Protein AF-A0A955YYN1-F1 (afdb_monomer)

pLDDT: mean 71.47, std 18.43, range [46.91, 98.12]

Mean predicted aligned error: 20.83 Å

Nearest PDB structures (foldseek):
  6b2p-assembly1_A-2  TM=9.238E-01  e=1.580E-03  Mycobacterium tuberculosis
  6i2p-assembly1_A  TM=9.342E-01  e=1.789E-03  Mycobacterium tuberculosis H37Rv
  2fum-assembly2_B  TM=9.299E-01  e=1.681E-03  Mycobacterium tuberculosis H37Rv
  6i2p-assembly2_B  TM=9.329E-01  e=1.903E-03  Mycobacterium tuberculosis H37Rv
  1o6y-assembly1_A  TM=9.281E-01  e=1.903E-03  Mycobacterium tuberculosis H37Rv

Structure (mmCIF, N/CA/C/O backbone):
data_AF-A0A955YYN1-F1
#
_entry.id   AF-A0A955YYN1-F1
#
loop_
_atom_site.group_PDB
_atom_site.id
_atom_site.type_symbol
_atom_site.label_atom_id
_atom_site.label_alt_id
_atom_site.label_comp_id
_atom_site.label_asym_id
_atom_site.label_entity_id
_atom_site.label_seq_id
_atom_site.pdbx_PDB_ins_code
_atom_site.Cartn_x
_atom_site.Cartn_y
_atom_site.Cartn_z
_atom_site.occupancy
_atom_site.B_iso_or_equiv
_atom_site.auth_seq_id
_atom_site.auth_comp_id
_atom_site.auth_asym_id
_atom_site.auth_atom_id
_atom_site.pdbx_PDB_model_num
ATOM 1 N N . ILE A 1 1 ? -5.581 6.283 -4.856 1.00 94.12 1 ILE A N 1
ATOM 2 C CA . ILE A 1 1 ? -6.845 6.708 -4.216 1.00 94.12 1 ILE A CA 1
ATOM 3 C C . ILE A 1 1 ? -6.864 6.317 -2.744 1.00 94.12 1 ILE A C 1
ATOM 5 O O . ILE A 1 1 ? -6.723 7.218 -1.946 1.00 94.12 1 ILE A O 1
ATOM 9 N N . PHE A 1 2 ? -6.930 5.037 -2.346 1.00 96.38 2 PHE A N 1
ATOM 10 C CA . PHE A 1 2 ? -7.120 4.711 -0.917 1.00 96.38 2 PHE A CA 1
ATOM 11 C C . PHE A 1 2 ? -6.034 5.281 0.023 1.00 96.38 2 PHE A C 1
ATOM 13 O O . PHE A 1 2 ? -6.361 5.947 0.997 1.00 96.38 2 PHE A O 1
ATOM 20 N N . TYR A 1 3 ? -4.753 5.129 -0.334 1.00 97.94 3 TYR A N 1
ATOM 21 C CA . TYR A 1 3 ? -3.626 5.752 0.382 1.00 97.94 3 TYR A CA 1
ATOM 22 C C . TYR A 1 3 ? -3.758 7.281 0.508 1.00 97.94 3 TYR A C 1
ATOM 24 O O . TYR A 1 3 ? -3.462 7.858 1.549 1.00 97.94 3 TYR A O 1
ATOM 32 N N . GLU A 1 4 ? -4.220 7.940 -0.552 1.00 98.12 4 GLU A N 1
ATOM 33 C CA . GLU A 1 4 ? -4.371 9.397 -0.615 1.00 98.12 4 GLU A CA 1
ATOM 34 C C . GLU A 1 4 ? -5.574 9.878 0.194 1.00 98.12 4 GLU A C 1
ATOM 36 O O . GLU A 1 4 ? -5.483 10.893 0.867 1.00 98.12 4 GLU A O 1
ATOM 41 N N . CYS A 1 5 ? -6.668 9.114 0.221 1.00 97.44 5 CYS A N 1
ATOM 42 C CA . CYS A 1 5 ? -7.803 9.404 1.094 1.00 97.44 5 CYS A CA 1
ATOM 43 C C . CYS A 1 5 ? -7.428 9.323 2.579 1.00 97.44 5 CYS A C 1
ATOM 45 O O . CYS A 1 5 ? -7.974 10.077 3.373 1.00 97.44 5 CYS A O 1
ATOM 47 N N . LEU A 1 6 ? -6.521 8.411 2.948 1.00 96.94 6 LEU A N 1
ATOM 48 C CA . LEU A 1 6 ? -6.105 8.223 4.338 1.00 96.94 6 LEU A CA 1
ATOM 49 C C . LEU A 1 6 ? -5.015 9.205 4.778 1.00 96.94 6 LEU A C 1
ATOM 51 O O . LEU A 1 6 ? -5.047 9.647 5.915 1.00 96.94 6 LEU A O 1
ATOM 55 N N . SER A 1 7 ? -4.062 9.537 3.901 1.00 97.56 7 SER A N 1
ATOM 56 C CA . SER A 1 7 ? -2.917 10.403 4.243 1.00 97.56 7 SER A CA 1
ATOM 57 C C . SER A 1 7 ? -3.014 11.836 3.716 1.00 97.56 7 SER A C 1
ATOM 59 O O . SER A 1 7 ? -2.104 12.630 3.933 1.00 97.56 7 SER A O 1
ATOM 61 N N . GLY A 1 8 ? -4.041 12.157 2.926 1.00 97.69 8 GLY A N 1
ATOM 62 C CA . GLY A 1 8 ? -4.165 13.441 2.228 1.00 97.69 8 GLY A CA 1
ATOM 63 C C . GLY A 1 8 ? -3.116 13.682 1.136 1.00 97.69 8 GLY A C 1
ATOM 64 O O . GLY A 1 8 ? -3.066 14.771 0.570 1.00 97.69 8 GLY A O 1
ATOM 65 N N . ALA A 1 9 ? -2.266 12.698 0.829 1.00 97.06 9 ALA 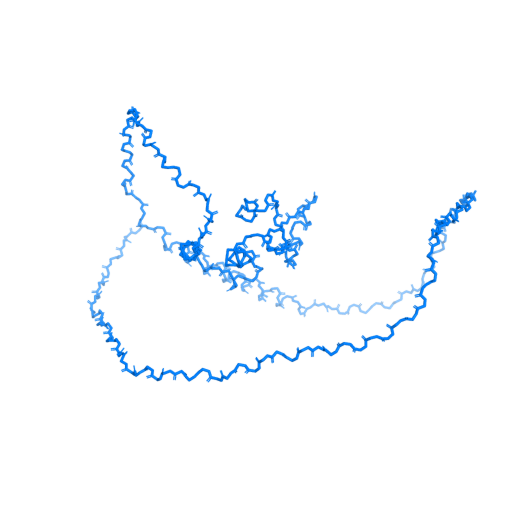A N 1
ATOM 66 C CA . ALA A 1 9 ? -1.146 12.872 -0.084 1.00 97.06 9 ALA A CA 1
ATOM 67 C C . ALA A 1 9 ? -0.921 11.642 -0.971 1.00 97.06 9 ALA A C 1
ATOM 69 O O . ALA A 1 9 ? -1.278 10.509 -0.640 1.00 97.06 9 ALA A O 1
ATOM 70 N N . ARG A 1 10 ? -0.314 11.854 -2.139 1.00 97.06 10 ARG A N 1
ATOM 71 C CA . ARG A 1 10 ? -0.132 10.786 -3.128 1.00 97.06 10 ARG A CA 1
ATOM 72 C C . ARG A 1 10 ? 0.970 9.815 -2.671 1.00 97.06 10 ARG A C 1
ATOM 74 O O . ARG A 1 10 ? 1.921 10.238 -2.011 1.00 97.06 10 ARG A O 1
ATOM 81 N N . PRO A 1 11 ? 0.877 8.516 -3.022 1.00 97.00 11 PRO A N 1
ATOM 82 C CA . PRO A 1 11 ? 1.912 7.535 -2.677 1.00 97.00 11 PRO A CA 1
ATOM 83 C C . PRO A 1 11 ? 3.226 7.766 -3.437 1.00 97.00 11 PRO A C 1
ATOM 85 O O . PRO A 1 11 ? 4.296 7.447 -2.932 1.00 97.00 11 PRO A O 1
ATOM 88 N N . THR A 1 12 ? 3.153 8.338 -4.641 1.00 96.69 12 THR A N 1
ATOM 89 C CA . THR A 1 12 ? 4.312 8.737 -5.448 1.00 96.69 12 THR A CA 1
ATOM 90 C C . THR A 1 12 ? 4.085 10.128 -6.017 1.00 96.69 12 THR A C 1
ATOM 92 O O . THR A 1 12 ? 3.022 10.393 -6.589 1.00 96.69 12 THR A O 1
ATOM 95 N N . GLU A 1 13 ? 5.100 10.979 -5.931 1.00 95.31 13 GLU A N 1
ATOM 96 C CA . GLU A 1 13 ? 5.105 12.333 -6.484 1.00 95.31 13 GLU A CA 1
ATOM 97 C C . GLU A 1 13 ? 6.307 12.512 -7.416 1.00 95.31 13 GLU A C 1
ATOM 99 O O . GLU A 1 13 ? 7.344 11.868 -7.255 1.00 95.31 13 GLU A O 1
ATOM 104 N N . GLY A 1 14 ? 6.155 13.357 -8.432 1.00 95.81 14 GLY A N 1
ATOM 105 C CA . GLY A 1 14 ? 7.206 13.650 -9.400 1.00 95.81 14 GLY A CA 1
ATOM 106 C C . GLY A 1 14 ? 6.787 14.773 -10.341 1.00 95.81 14 GLY A C 1
ATOM 107 O O . GLY A 1 14 ? 5.623 14.857 -10.731 1.00 95.81 14 GLY A O 1
ATOM 108 N N . ALA A 1 15 ? 7.741 15.625 -10.716 1.00 97.25 15 ALA A N 1
ATOM 109 C CA . ALA A 1 15 ? 7.531 16.717 -11.668 1.00 97.25 15 ALA A CA 1
ATOM 110 C C . ALA A 1 15 ? 7.383 16.208 -13.111 1.00 97.25 15 ALA A C 1
ATOM 112 O O . ALA A 1 15 ? 6.858 16.902 -13.976 1.00 97.25 15 ALA A O 1
ATOM 113 N N . THR A 1 16 ? 7.852 14.985 -13.378 1.00 98.00 16 THR A N 1
ATOM 114 C CA . THR A 1 16 ? 7.768 14.338 -14.689 1.00 98.00 16 THR A CA 1
ATOM 115 C C . THR A 1 16 ? 7.241 12.912 -14.567 1.00 98.00 16 THR A C 1
ATOM 117 O O . THR A 1 16 ? 7.407 12.249 -13.541 1.00 98.00 16 THR A O 1
ATOM 120 N N . VAL A 1 17 ? 6.660 12.400 -15.655 1.00 97.06 17 VAL A N 1
ATOM 121 C CA . VAL A 1 17 ? 6.182 11.008 -15.739 1.00 97.06 17 VAL A CA 1
ATOM 122 C C . VAL A 1 17 ? 7.312 10.012 -15.453 1.00 97.06 17 VAL A C 1
ATOM 124 O O . VAL A 1 17 ? 7.099 9.026 -14.752 1.00 97.06 17 VAL A O 1
ATOM 127 N N . GLY A 1 18 ? 8.533 10.296 -15.921 1.00 97.69 18 GLY A N 1
ATOM 128 C CA . GLY A 1 18 ? 9.701 9.443 -15.683 1.00 97.69 18 GLY A CA 1
ATOM 129 C C . GLY A 1 18 ? 10.061 9.304 -14.200 1.00 97.69 18 GLY A C 1
ATOM 130 O O . GLY A 1 18 ? 10.404 8.211 -13.756 1.00 97.69 18 GLY A O 1
ATOM 131 N N . GLN A 1 19 ? 9.921 10.374 -13.409 1.00 97.38 19 GLN A N 1
ATOM 132 C CA . GLN A 1 19 ? 10.142 10.320 -11.959 1.00 97.38 19 GLN A CA 1
ATOM 133 C C . GLN A 1 19 ? 9.086 9.463 -11.253 1.00 97.38 19 GLN A C 1
ATOM 135 O O . GLN A 1 19 ? 9.438 8.646 -10.404 1.00 97.38 19 GLN A O 1
ATOM 140 N N . VAL A 1 20 ? 7.815 9.591 -11.650 1.00 96.25 20 VAL A N 1
ATOM 141 C CA . VAL A 1 20 ? 6.722 8.773 -11.100 1.00 96.25 20 VAL A CA 1
ATOM 142 C C . VAL A 1 20 ? 6.933 7.292 -11.430 1.00 96.25 20 VAL A C 1
ATOM 144 O O . VAL A 1 20 ? 6.857 6.450 -10.539 1.00 96.25 20 VAL A O 1
ATOM 147 N N . LEU A 1 21 ? 7.269 6.965 -12.684 1.00 95.88 21 LEU A N 1
ATOM 148 C CA . LEU A 1 21 ? 7.564 5.588 -13.096 1.00 95.88 21 LEU A CA 1
ATOM 149 C C . LEU A 1 21 ? 8.772 5.011 -12.353 1.00 95.88 21 LEU A C 1
ATOM 151 O O . LEU A 1 21 ? 8.717 3.865 -11.914 1.00 95.88 21 LEU A O 1
ATOM 155 N N . LYS A 1 22 ? 9.837 5.803 -12.162 1.00 95.88 22 LYS A N 1
ATOM 156 C CA . LYS A 1 22 ? 11.003 5.390 -11.373 1.00 95.88 22 LYS A CA 1
ATOM 157 C C . LYS A 1 22 ? 10.603 5.066 -9.934 1.00 95.88 22 LYS A C 1
ATOM 159 O O . LYS A 1 22 ? 10.959 3.998 -9.455 1.00 95.88 22 LYS A O 1
ATOM 164 N N . ALA A 1 23 ? 9.839 5.938 -9.276 1.00 94.88 23 ALA A N 1
ATOM 165 C CA . ALA A 1 23 ? 9.394 5.724 -7.900 1.00 94.88 23 ALA A CA 1
ATOM 166 C C . ALA A 1 23 ? 8.539 4.453 -7.749 1.00 94.88 23 ALA A C 1
ATOM 168 O O . ALA A 1 23 ? 8.729 3.698 -6.794 1.00 94.88 23 ALA A O 1
ATOM 169 N N . LEU A 1 24 ? 7.649 4.186 -8.713 1.00 93.31 24 LEU A N 1
ATOM 170 C CA . LEU A 1 24 ? 6.850 2.958 -8.758 1.00 93.31 24 LEU A CA 1
ATOM 171 C C . LEU A 1 24 ? 7.718 1.712 -8.982 1.00 93.31 24 LEU A C 1
ATOM 173 O O . LEU A 1 24 ? 7.520 0.704 -8.309 1.00 93.31 24 LEU A O 1
ATOM 177 N N . ALA A 1 25 ? 8.693 1.782 -9.891 1.00 94.19 25 ALA A N 1
ATO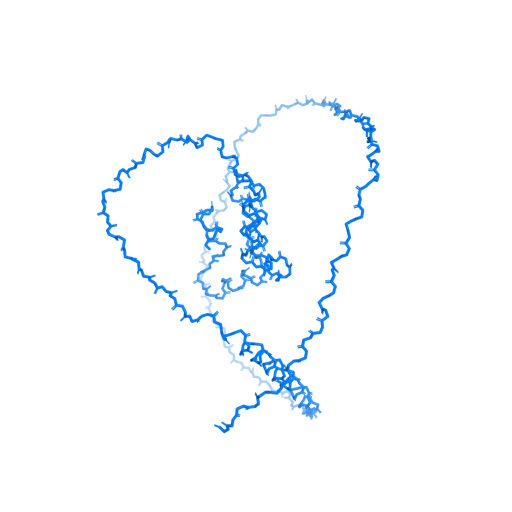M 178 C CA . ALA A 1 25 ? 9.582 0.665 -10.204 1.00 94.19 25 ALA A CA 1
ATOM 179 C C . ALA A 1 25 ? 10.549 0.328 -9.058 1.00 94.19 25 ALA A C 1
ATOM 181 O O . ALA A 1 25 ? 10.898 -0.835 -8.876 1.00 94.19 25 ALA A O 1
ATOM 182 N N . THR A 1 26 ? 10.980 1.325 -8.279 1.00 95.12 26 THR A N 1
ATOM 183 C CA . THR A 1 26 ? 11.875 1.124 -7.129 1.00 95.12 26 THR A CA 1
ATOM 184 C C . THR A 1 26 ? 11.130 0.879 -5.818 1.00 95.12 26 THR A C 1
ATOM 186 O O . THR A 1 26 ? 11.774 0.605 -4.811 1.00 95.12 26 THR A O 1
ATOM 189 N N . GLY A 1 27 ? 9.802 1.036 -5.793 1.00 91.75 27 GLY A N 1
ATOM 190 C CA . GLY A 1 27 ? 8.999 0.980 -4.567 1.00 91.75 27 GLY A CA 1
ATOM 191 C C . GLY A 1 27 ? 9.381 2.047 -3.554 1.00 91.75 27 GLY A C 1
ATOM 192 O O . GLY A 1 27 ? 9.325 1.802 -2.354 1.00 91.75 27 GLY A O 1
ATOM 193 N N . ALA A 1 28 ? 9.773 3.232 -4.026 1.00 93.94 28 ALA A N 1
ATOM 194 C CA . ALA A 1 28 ? 10.118 4.366 -3.168 1.00 93.94 28 ALA A CA 1
ATOM 195 C C . ALA A 1 28 ? 8.853 5.056 -2.616 1.00 93.94 28 ALA A C 1
ATOM 197 O O . ALA A 1 28 ? 8.714 6.275 -2.688 1.00 93.94 28 ALA A O 1
ATOM 198 N N . ILE A 1 29 ? 7.905 4.264 -2.114 1.00 96.38 29 ILE A N 1
ATOM 199 C CA . ILE A 1 29 ? 6.663 4.726 -1.499 1.00 96.38 29 ILE A CA 1
ATOM 200 C C . ILE A 1 29 ? 6.893 4.770 0.010 1.00 96.38 29 ILE A C 1
ATOM 202 O O . ILE A 1 29 ? 7.325 3.787 0.610 1.00 96.38 29 ILE A O 1
ATOM 206 N N . THR A 1 30 ? 6.620 5.914 0.636 1.00 96.69 30 THR A N 1
ATOM 207 C CA . THR A 1 30 ? 6.653 6.020 2.099 1.00 96.69 30 THR A CA 1
ATOM 208 C C . THR A 1 30 ? 5.557 5.128 2.698 1.00 96.69 30 THR A C 1
ATOM 210 O O . THR A 1 30 ? 4.408 5.258 2.281 1.00 96.69 30 THR A O 1
ATOM 213 N N . PRO A 1 31 ? 5.862 4.250 3.672 1.00 96.94 31 PRO A N 1
ATOM 214 C CA . PRO A 1 31 ? 4.842 3.427 4.321 1.00 96.94 31 PRO A CA 1
ATOM 215 C C . PRO A 1 31 ? 3.755 4.286 4.969 1.00 96.94 31 PRO A C 1
ATOM 217 O O . PRO A 1 31 ? 4.068 5.296 5.613 1.00 96.94 31 PRO A O 1
ATOM 220 N N . LEU A 1 32 ? 2.488 3.874 4.857 1.00 97.81 32 LEU A N 1
ATOM 221 C CA . LEU A 1 32 ? 1.366 4.694 5.331 1.00 97.81 32 LEU A CA 1
ATOM 222 C C . LEU A 1 32 ? 1.452 4.974 6.840 1.00 97.81 32 LEU A C 1
ATOM 224 O O . LEU A 1 32 ? 1.170 6.084 7.286 1.00 97.81 32 LEU A O 1
ATOM 228 N N . ARG A 1 33 ? 1.934 3.997 7.616 1.00 97.38 33 ARG A N 1
ATOM 229 C CA . ARG A 1 33 ? 2.125 4.111 9.070 1.00 97.38 33 ARG A CA 1
ATOM 230 C C . ARG A 1 33 ? 3.122 5.202 9.480 1.00 97.38 33 ARG A C 1
ATOM 232 O O . ARG A 1 33 ? 3.027 5.716 10.589 1.00 97.38 33 ARG A O 1
ATOM 239 N N . THR A 1 34 ? 4.074 5.547 8.613 1.00 97.56 34 THR A N 1
ATOM 240 C CA . THR A 1 34 ? 5.038 6.624 8.880 1.00 97.56 34 THR A CA 1
ATOM 241 C C . THR A 1 34 ? 4.389 7.999 8.739 1.00 97.56 34 THR A C 1
ATOM 243 O O . THR A 1 34 ? 4.771 8.917 9.457 1.00 97.56 34 THR A O 1
ATOM 246 N N . ARG A 1 35 ? 3.416 8.149 7.829 1.00 96.88 35 ARG A N 1
ATOM 247 C CA . ARG A 1 35 ? 2.672 9.406 7.652 1.00 96.88 35 ARG A CA 1
ATOM 248 C C . ARG A 1 35 ? 1.552 9.561 8.671 1.00 96.88 35 ARG A C 1
ATOM 250 O O . ARG A 1 35 ? 1.442 10.613 9.282 1.00 96.88 35 ARG A O 1
ATOM 257 N N . GLU A 1 36 ? 0.772 8.506 8.872 1.00 97.31 36 GLU A N 1
ATOM 258 C CA . GLU A 1 36 ? -0.416 8.518 9.725 1.00 97.31 36 GLU A CA 1
ATOM 259 C C . GLU A 1 36 ? -0.298 7.454 10.831 1.00 97.31 36 GLU A C 1
ATOM 261 O O . GLU A 1 36 ? -0.887 6.371 10.737 1.00 97.31 36 GLU A O 1
ATOM 266 N N . PRO A 1 37 ? 0.481 7.720 11.897 1.00 96.56 37 PRO A N 1
ATOM 267 C CA . PRO A 1 37 ? 0.754 6.740 12.950 1.00 96.56 37 PRO A CA 1
ATOM 268 C C . PRO A 1 37 ? -0.464 6.420 13.829 1.00 96.56 37 PRO A C 1
ATOM 270 O O . PRO A 1 37 ? -0.445 5.415 14.539 1.00 96.56 37 PRO A O 1
ATOM 273 N N . ALA A 1 38 ? -1.508 7.253 13.788 1.00 94.38 38 ALA A N 1
ATOM 274 C CA . ALA A 1 38 ? -2.752 7.044 14.525 1.00 94.38 38 ALA A CA 1
ATOM 275 C C . ALA A 1 38 ? -3.667 5.982 13.883 1.00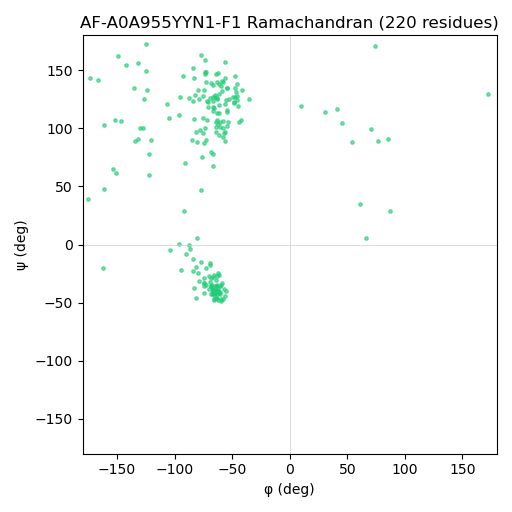 94.38 38 ALA A C 1
ATOM 277 O O . ALA A 1 38 ? -4.600 5.511 14.531 1.00 94.38 38 ALA A O 1
ATOM 278 N N . LEU A 1 39 ? -3.418 5.594 12.625 1.00 94.69 39 LEU A N 1
ATOM 279 C CA . LEU A 1 39 ? -4.241 4.600 11.941 1.00 94.69 39 LEU A CA 1
ATOM 280 C C . LEU A 1 39 ? -4.003 3.181 12.486 1.00 94.69 39 LEU A C 1
ATOM 282 O O . LEU A 1 39 ? -2.868 2.826 12.827 1.00 94.69 39 LEU A O 1
ATOM 286 N N . PRO A 1 40 ? -5.036 2.315 12.482 1.00 95.06 40 PRO A N 1
ATOM 287 C CA . PRO A 1 40 ? -4.880 0.912 12.840 1.00 95.06 40 PRO A CA 1
ATOM 288 C C . PRO A 1 40 ? -3.787 0.219 12.016 1.00 95.06 40 PRO A C 1
ATOM 290 O O . PRO A 1 40 ? -3.720 0.334 10.786 1.00 95.06 40 PRO A O 1
ATOM 293 N N . SER A 1 41 ? -2.936 -0.557 12.689 1.00 95.25 41 SER A N 1
ATOM 294 C CA . SER A 1 41 ? -1.825 -1.276 12.049 1.00 95.25 41 SER A CA 1
ATOM 295 C C . SER A 1 41 ? -2.301 -2.261 10.976 1.00 95.25 41 SER A C 1
ATOM 297 O O . SER A 1 41 ? -1.644 -2.414 9.948 1.00 95.25 41 SER A O 1
ATOM 299 N N . ALA A 1 42 ? -3.463 -2.890 11.174 1.00 96.00 42 ALA A N 1
ATOM 300 C CA . ALA A 1 42 ? -4.052 -3.799 10.197 1.00 96.00 42 ALA A CA 1
ATOM 301 C C . ALA A 1 42 ? -4.459 -3.072 8.901 1.00 96.00 42 ALA A C 1
ATOM 303 O O . ALA A 1 42 ? -4.163 -3.554 7.808 1.00 96.00 42 ALA A O 1
ATOM 304 N N . LEU A 1 43 ? -5.045 -1.873 9.015 1.00 96.94 43 LEU A N 1
ATOM 305 C CA . LEU A 1 43 ? -5.432 -1.051 7.866 1.00 96.94 43 LEU A CA 1
ATOM 306 C C . LEU A 1 43 ? -4.210 -0.576 7.076 1.00 96.94 43 LEU A C 1
ATOM 308 O O . LEU A 1 43 ? -4.163 -0.731 5.857 1.00 96.94 43 LEU A O 1
ATOM 312 N N . THR A 1 44 ? -3.201 -0.044 7.768 1.00 97.31 44 THR A N 1
ATOM 313 C CA . THR A 1 44 ? -1.957 0.401 7.116 1.00 97.31 44 THR A CA 1
ATOM 314 C C . THR A 1 44 ? -1.244 -0.755 6.409 1.00 97.31 44 THR A C 1
ATOM 316 O O . THR A 1 44 ? -0.874 -0.618 5.247 1.00 97.31 44 THR A O 1
ATOM 319 N N . SER A 1 45 ? -1.177 -1.934 7.038 1.00 97.38 45 SER A N 1
ATOM 320 C CA . SER A 1 45 ? -0.580 -3.138 6.437 1.00 97.38 45 SER A CA 1
ATOM 321 C C . SER A 1 45 ? -1.334 -3.636 5.196 1.00 97.38 45 SER A C 1
ATOM 323 O O . SER A 1 45 ? -0.718 -4.137 4.253 1.00 97.38 45 SER A O 1
ATOM 325 N N . LEU A 1 46 ? -2.668 -3.526 5.172 1.00 97.94 46 LEU A N 1
ATOM 326 C CA . LEU A 1 46 ? -3.470 -3.856 3.992 1.00 97.94 46 LEU A CA 1
ATOM 327 C C . LEU A 1 46 ? -3.169 -2.892 2.837 1.00 97.94 46 LEU A C 1
ATOM 329 O O . LEU A 1 46 ? -2.917 -3.341 1.718 1.00 97.94 46 LEU A O 1
ATOM 333 N N . VAL A 1 47 ? -3.139 -1.584 3.103 1.00 97.88 47 VAL A N 1
ATOM 334 C CA . VAL A 1 47 ? -2.840 -0.573 2.076 1.00 97.88 47 VAL A CA 1
ATOM 335 C C . VAL A 1 47 ? -1.421 -0.740 1.530 1.00 97.88 47 VAL A C 1
ATOM 337 O O . VAL A 1 47 ? -1.238 -0.707 0.312 1.00 97.88 47 VAL A O 1
ATOM 340 N N . ASP A 1 48 ? -0.436 -0.993 2.391 1.00 97.44 48 ASP A N 1
ATOM 341 C CA . ASP A 1 48 ? 0.948 -1.222 1.968 1.00 97.44 48 ASP A CA 1
ATOM 342 C C . ASP A 1 48 ? 1.057 -2.471 1.065 1.00 97.44 48 ASP A C 1
ATOM 344 O O . ASP A 1 48 ? 1.719 -2.425 0.026 1.00 97.44 48 ASP A O 1
ATOM 348 N N . ARG A 1 49 ? 0.326 -3.561 1.365 1.00 97.62 49 ARG A N 1
ATOM 349 C CA . ARG A 1 49 ? 0.246 -4.740 0.475 1.00 97.62 49 ARG A CA 1
ATOM 350 C C . ARG A 1 49 ? -0.414 -4.434 -0.865 1.00 97.62 49 ARG A C 1
ATOM 352 O O . ARG A 1 49 ? 0.042 -4.934 -1.889 1.00 97.62 49 ARG A O 1
ATOM 359 N N . MET A 1 50 ? -1.456 -3.604 -0.898 1.00 97.56 50 MET A N 1
ATOM 360 C CA . MET A 1 50 ? -2.082 -3.180 -2.159 1.00 97.56 50 MET A CA 1
ATOM 361 C C . MET A 1 50 ? -1.119 -2.383 -3.058 1.00 97.56 50 MET A C 1
ATOM 363 O O . MET A 1 50 ? -1.283 -2.394 -4.279 1.00 97.56 50 MET A O 1
ATOM 367 N N . LEU A 1 51 ? -0.125 -1.710 -2.468 1.00 96.88 51 LEU A N 1
ATOM 368 C CA . LEU A 1 51 ? 0.893 -0.916 -3.164 1.00 96.88 51 LEU A CA 1
ATOM 369 C C . LEU A 1 51 ? 2.206 -1.673 -3.426 1.00 96.88 51 LEU A C 1
ATOM 371 O O . LEU A 1 51 ? 3.123 -1.102 -4.017 1.00 96.88 51 LEU A O 1
ATOM 375 N N . ALA A 1 52 ? 2.312 -2.942 -3.024 1.00 96.31 52 ALA A N 1
ATOM 376 C CA . ALA A 1 52 ? 3.530 -3.726 -3.199 1.00 96.31 52 ALA A CA 1
ATOM 377 C C . ALA A 1 52 ? 3.936 -3.827 -4.681 1.00 96.31 52 ALA A C 1
ATOM 379 O O . ALA A 1 52 ? 3.087 -4.006 -5.557 1.00 96.31 52 ALA A O 1
ATOM 380 N N . ILE A 1 53 ? 5.237 -3.745 -4.983 1.00 95.31 53 ILE A N 1
ATOM 381 C CA . ILE A 1 53 ? 5.741 -3.900 -6.361 1.00 95.31 53 ILE A CA 1
ATOM 382 C C . ILE A 1 53 ? 5.421 -5.304 -6.877 1.00 95.31 53 ILE A C 1
ATOM 384 O O . ILE A 1 53 ? 4.890 -5.460 -7.975 1.00 95.31 53 ILE A O 1
ATOM 388 N N . GLU A 1 54 ? 5.716 -6.301 -6.046 1.00 95.94 54 GLU A N 1
ATOM 389 C CA . GLU A 1 54 ? 5.555 -7.711 -6.356 1.00 95.94 54 GLU A CA 1
ATOM 390 C C . GLU A 1 54 ? 4.061 -8.086 -6.395 1.00 95.94 54 GLU A C 1
ATOM 392 O O . GLU A 1 54 ? 3.375 -7.964 -5.374 1.00 95.94 54 GLU A O 1
ATOM 397 N N . PRO A 1 55 ? 3.525 -8.550 -7.542 1.00 96.06 55 PRO A N 1
ATOM 398 C CA . PRO A 1 55 ? 2.108 -8.885 -7.665 1.00 96.06 55 PRO A CA 1
ATOM 399 C C . PRO A 1 55 ? 1.642 -9.955 -6.677 1.00 96.06 55 PRO A C 1
ATOM 401 O O . PRO A 1 55 ? 0.511 -9.881 -6.206 1.00 96.06 55 PRO A O 1
ATOM 404 N N . SER A 1 56 ? 2.504 -10.917 -6.329 1.00 97.25 56 SER A N 1
ATOM 405 C CA . SER A 1 56 ? 2.167 -11.983 -5.375 1.00 97.25 56 SER A CA 1
ATOM 406 C C . SER A 1 56 ? 2.007 -11.499 -3.926 1.00 97.25 56 SER A C 1
ATOM 408 O O . SER A 1 56 ? 1.376 -12.183 -3.123 1.00 97.25 56 SER A O 1
ATOM 410 N N . ALA A 1 57 ? 2.519 -10.310 -3.590 1.00 97.19 57 ALA A N 1
ATOM 411 C CA . ALA A 1 57 ? 2.323 -9.683 -2.282 1.00 97.19 57 ALA A CA 1
ATOM 412 C C . ALA A 1 57 ? 0.995 -8.909 -2.174 1.00 97.19 57 ALA A C 1
ATOM 414 O O . ALA A 1 57 ? 0.592 -8.520 -1.073 1.00 97.19 57 ALA A O 1
ATOM 415 N N . ARG A 1 58 ? 0.309 -8.680 -3.303 1.00 97.88 58 ARG A N 1
ATOM 416 C CA . ARG A 1 58 ? -0.980 -7.984 -3.347 1.00 97.88 58 ARG A CA 1
ATOM 417 C C . ARG A 1 58 ? -2.127 -8.955 -3.057 1.00 97.88 58 ARG A C 1
ATOM 419 O O . ARG A 1 58 ? -2.036 -10.134 -3.398 1.00 97.88 58 ARG A O 1
ATOM 426 N N . PRO A 1 59 ? -3.248 -8.469 -2.501 1.00 98.12 59 PRO A N 1
ATOM 427 C CA . PRO A 1 59 ? -4.484 -9.242 -2.466 1.00 98.12 59 PRO A CA 1
ATOM 428 C C . PRO A 1 59 ? -4.874 -9.707 -3.877 1.00 98.12 59 PRO A C 1
ATOM 430 O O . PRO A 1 59 ? -4.829 -8.922 -4.827 1.00 98.12 59 PRO A O 1
ATOM 433 N N . ALA A 1 60 ? -5.254 -10.979 -4.015 1.00 97.94 60 ALA A N 1
ATOM 434 C CA . ALA A 1 60 ? -5.504 -11.600 -5.317 1.00 97.94 60 ALA A CA 1
ATOM 435 C C . ALA A 1 60 ? -6.714 -10.988 -6.043 1.00 97.94 60 ALA A C 1
ATOM 437 O O . ALA A 1 60 ? -6.796 -11.017 -7.273 1.00 97.94 60 ALA A O 1
ATOM 438 N N . SER A 1 61 ? -7.659 -10.423 -5.290 1.00 98.12 61 SER A N 1
ATOM 439 C CA . SER A 1 61 ? -8.852 -9.787 -5.831 1.00 98.12 61 SER A CA 1
ATOM 440 C C . SER A 1 61 ? -9.353 -8.626 -4.968 1.00 98.12 61 SER A C 1
ATOM 442 O O . SER A 1 61 ? -9.075 -8.527 -3.774 1.00 98.12 61 SER A O 1
ATOM 444 N N . ALA A 1 62 ? -10.190 -7.768 -5.558 1.00 97.00 62 ALA A N 1
ATOM 445 C CA . ALA A 1 62 ? -10.901 -6.726 -4.814 1.00 97.00 62 ALA A CA 1
ATOM 446 C C . ALA A 1 62 ? -11.861 -7.300 -3.753 1.00 97.00 62 ALA A C 1
ATOM 448 O O . ALA A 1 62 ? -12.164 -6.631 -2.767 1.00 97.00 62 ALA A O 1
ATOM 449 N N . ARG A 1 63 ? -12.335 -8.542 -3.938 1.00 97.75 63 ARG A N 1
ATOM 450 C CA . ARG A 1 63 ? -13.164 -9.236 -2.946 1.00 97.75 63 ARG A CA 1
ATOM 451 C C . ARG A 1 63 ? -12.365 -9.538 -1.680 1.00 97.75 63 ARG A C 1
ATOM 453 O O . ARG A 1 63 ? -12.912 -9.368 -0.597 1.00 97.75 63 ARG A O 1
ATOM 460 N N . ASP A 1 64 ? -11.098 -9.919 -1.820 1.00 97.88 64 ASP A N 1
ATOM 461 C CA . ASP A 1 64 ? -10.219 -10.200 -0.680 1.00 97.88 64 ASP A CA 1
ATOM 462 C C . ASP A 1 64 ? -9.944 -8.922 0.115 1.00 97.88 64 ASP A C 1
ATOM 464 O O . ASP A 1 64 ? -10.087 -8.919 1.331 1.00 97.88 64 ASP A O 1
ATOM 468 N N . VAL A 1 65 ? -9.684 -7.805 -0.578 1.00 97.81 65 VAL A N 1
ATOM 469 C CA . VAL A 1 65 ? -9.554 -6.479 0.057 1.00 97.81 65 VAL A CA 1
ATOM 470 C C . VAL A 1 65 ? -10.806 -6.132 0.862 1.00 97.81 65 VAL A C 1
ATOM 472 O O . VAL A 1 65 ? -10.699 -5.662 1.989 1.00 97.81 65 VAL A O 1
ATOM 475 N N . ARG A 1 66 ? -12.000 -6.372 0.304 1.00 96.81 66 ARG A N 1
ATOM 476 C CA . ARG A 1 66 ? -13.264 -6.088 0.994 1.00 96.81 66 ARG A CA 1
ATOM 477 C C . ARG A 1 66 ? -13.443 -6.948 2.247 1.00 96.81 66 ARG A C 1
ATOM 479 O O . ARG A 1 66 ? -13.800 -6.407 3.282 1.00 96.81 66 ARG A O 1
ATOM 486 N N . LEU A 1 67 ? -13.182 -8.255 2.158 1.00 96.44 67 LEU A N 1
ATOM 487 C CA . LEU A 1 67 ? -13.284 -9.168 3.303 1.00 96.44 67 LEU A CA 1
ATOM 488 C C . LEU A 1 67 ? -12.297 -8.800 4.413 1.00 96.44 67 LEU A C 1
ATOM 490 O O . LEU A 1 67 ? -12.647 -8.848 5.587 1.00 96.44 67 LEU A O 1
ATOM 494 N N . GLU A 1 68 ? -11.076 -8.409 4.050 1.00 96.88 68 GLU A N 1
ATOM 495 C CA . GLU A 1 68 ? -10.104 -7.935 5.029 1.00 96.88 68 GLU A CA 1
ATOM 496 C C . GLU A 1 68 ? -10.530 -6.607 5.668 1.00 96.88 68 GLU A C 1
ATOM 498 O O . GLU A 1 68 ? -10.395 -6.456 6.876 1.00 96.88 68 GLU A O 1
ATOM 503 N N . LEU A 1 69 ? -11.096 -5.670 4.900 1.00 96.00 69 LEU A N 1
ATOM 504 C CA . LEU A 1 69 ? -11.645 -4.425 5.448 1.00 96.00 69 LEU A CA 1
ATOM 505 C C . LEU A 1 69 ? -12.827 -4.666 6.393 1.00 96.00 69 LEU A C 1
ATOM 507 O O . LEU A 1 69 ? -12.909 -4.000 7.414 1.00 96.00 69 LEU A O 1
ATOM 511 N N . GLU A 1 70 ? -13.715 -5.610 6.074 1.00 94.62 70 GLU A N 1
ATOM 512 C CA . GLU A 1 70 ? -14.828 -6.017 6.948 1.00 94.62 70 GLU A CA 1
ATOM 513 C C . GLU A 1 70 ? -14.326 -6.658 8.256 1.00 94.62 70 GLU A C 1
ATOM 515 O O . GLU A 1 70 ? -14.984 -6.551 9.286 1.00 94.62 70 GLU A O 1
ATOM 520 N N . ALA A 1 71 ? -13.165 -7.321 8.219 1.00 95.06 71 ALA A N 1
ATOM 521 C CA . ALA A 1 71 ? -12.549 -7.949 9.386 1.00 95.06 71 ALA A CA 1
ATOM 522 C C . ALA A 1 71 ? -11.717 -6.979 10.240 1.00 95.06 71 ALA A C 1
ATOM 524 O O . ALA A 1 71 ? -11.470 -7.254 11.415 1.00 95.06 71 ALA A O 1
ATOM 525 N N . ILE A 1 72 ? -11.249 -5.871 9.659 1.00 94.81 72 ILE A N 1
ATOM 526 C CA . ILE A 1 72 ? -10.593 -4.801 10.405 1.00 94.81 72 ILE A CA 1
ATOM 527 C C . ILE A 1 72 ? -11.694 -4.048 11.136 1.00 94.81 72 ILE A C 1
ATOM 529 O O . ILE A 1 72 ? -12.339 -3.163 10.578 1.00 94.81 72 ILE A O 1
ATOM 533 N N . ASP A 1 73 ? -11.896 -4.423 12.394 1.00 83.00 73 ASP A N 1
ATOM 534 C CA . ASP A 1 73 ? -12.781 -3.692 13.283 1.00 83.00 73 ASP A CA 1
ATOM 535 C C . ASP A 1 73 ? -12.178 -2.298 13.479 1.00 83.00 73 ASP A C 1
ATOM 537 O O . ASP A 1 73 ? -11.170 -2.105 14.170 1.00 83.00 73 ASP A O 1
ATOM 541 N N . LEU A 1 74 ? -12.732 -1.324 12.759 1.00 76.50 74 LEU A N 1
ATOM 542 C CA . LEU A 1 74 ? -12.445 0.079 12.980 1.00 76.50 74 LEU A CA 1
ATOM 543 C C . LEU A 1 74 ? -13.222 0.452 14.234 1.00 76.50 74 LEU A C 1
ATOM 545 O O . LEU A 1 74 ? -14.275 1.082 14.158 1.00 76.50 74 LEU A O 1
ATOM 549 N N . ASP A 1 75 ? -12.708 0.013 15.381 1.00 65.75 75 ASP A N 1
ATOM 550 C CA . ASP A 1 75 ? -13.157 0.470 16.686 1.00 65.75 75 ASP A CA 1
ATOM 551 C C . ASP A 1 75 ? -12.751 1.944 16.781 1.00 65.75 75 ASP A C 1
ATOM 553 O O . ASP A 1 75 ? -11.680 2.286 17.275 1.00 65.75 75 ASP A O 1
ATOM 557 N N . VAL A 1 76 ? -13.533 2.808 16.125 1.00 63.59 76 VAL A N 1
ATOM 558 C CA . VAL A 1 76 ? -13.379 4.260 16.127 1.00 63.59 76 VAL A CA 1
ATOM 559 C C . VAL A 1 76 ? -13.959 4.711 17.459 1.00 63.59 76 VAL A C 1
ATOM 561 O O . VAL A 1 76 ? -15.185 4.826 17.578 1.00 63.59 76 VAL A O 1
ATOM 564 N N . PRO A 1 77 ? -13.125 4.952 18.486 1.00 53.16 77 PRO A N 1
ATOM 565 C CA . PRO A 1 77 ? -13.625 5.234 19.813 1.00 53.16 77 PRO A CA 1
ATOM 566 C C . PRO A 1 77 ? -14.218 6.637 19.761 1.00 53.16 77 PRO A C 1
ATOM 568 O O . PRO A 1 77 ? -13.501 7.630 19.649 1.00 53.16 77 PRO A O 1
ATOM 571 N N . GLY A 1 78 ? -15.544 6.719 19.794 1.00 53.78 78 GLY A N 1
ATOM 572 C CA . GLY A 1 78 ? -16.235 7.994 19.920 1.00 53.78 78 GLY A CA 1
ATOM 573 C C . GLY A 1 78 ? -16.515 8.734 18.619 1.00 53.78 78 GLY A C 1
ATOM 574 O O . GLY A 1 78 ? -16.675 9.948 18.683 1.00 53.78 78 GLY A O 1
ATOM 575 N N . ALA A 1 79 ? -16.687 8.054 17.477 1.00 50.44 79 ALA A N 1
ATOM 576 C CA . ALA A 1 79 ? -17.686 8.576 16.545 1.00 50.44 79 ALA A CA 1
ATOM 577 C C . ALA A 1 79 ? -19.017 8.465 17.299 1.00 50.44 79 ALA A C 1
ATOM 579 O O . ALA A 1 79 ? -19.468 7.337 17.534 1.00 50.44 79 ALA A O 1
ATOM 580 N N . PRO A 1 80 ? -19.619 9.575 17.774 1.00 56.19 80 PRO A N 1
ATOM 581 C CA . PRO A 1 80 ? -20.937 9.486 18.354 1.00 56.19 80 PRO A CA 1
ATOM 582 C C . PRO A 1 80 ? -21.763 8.851 17.251 1.00 56.19 80 PRO A C 1
ATOM 584 O O . PRO A 1 80 ? -21.825 9.369 16.133 1.00 56.19 80 PRO A O 1
ATOM 587 N N . THR A 1 81 ? -22.358 7.698 17.538 1.00 57.88 81 THR A N 1
ATOM 588 C CA . THR A 1 81 ? -23.516 7.248 16.780 1.00 57.88 81 THR A CA 1
ATOM 589 C C . THR A 1 81 ? -24.612 8.246 17.132 1.00 57.88 81 THR A C 1
ATOM 591 O O . THR A 1 81 ? -25.531 7.961 17.891 1.00 57.88 81 THR A O 1
ATOM 594 N N . GLU A 1 82 ? -24.433 9.488 16.686 1.00 60.22 82 GLU A N 1
ATOM 595 C CA . GLU A 1 82 ? -25.457 10.491 16.638 1.00 60.22 82 GLU A CA 1
ATOM 596 C C . GLU A 1 82 ? -26.414 9.878 15.643 1.00 60.22 82 GLU A C 1
ATOM 598 O O . GLU A 1 82 ? -26.139 9.821 14.443 1.00 60.22 82 GLU A O 1
ATOM 603 N N . ALA A 1 83 ? -27.424 9.212 16.205 1.00 60.28 83 ALA A N 1
ATOM 604 C CA . ALA A 1 83 ? -28.472 8.548 15.481 1.00 60.28 83 ALA A CA 1
ATOM 605 C C . ALA A 1 83 ? -28.888 9.521 14.392 1.00 60.28 83 ALA A C 1
ATOM 607 O O . ALA A 1 83 ? -29.472 10.565 14.685 1.00 60.28 83 ALA A O 1
ATOM 608 N N . VAL A 1 84 ? -28.489 9.222 13.155 1.00 61.88 84 VAL A N 1
ATOM 609 C CA . VAL A 1 84 ? -28.926 9.967 11.990 1.00 61.88 84 VAL A CA 1
ATOM 610 C C . VAL A 1 84 ? -30.423 9.752 12.006 1.00 61.88 84 VAL A C 1
ATOM 612 O O . VAL A 1 84 ? -30.910 8.699 11.592 1.00 61.88 84 VAL A O 1
ATOM 615 N N . ALA A 1 85 ? -31.138 10.703 12.612 1.00 62.09 85 ALA A N 1
ATOM 616 C CA . ALA A 1 85 ? -32.580 10.711 12.643 1.00 62.09 85 ALA A CA 1
ATOM 617 C C . ALA A 1 85 ? -32.991 10.495 11.190 1.00 62.09 85 ALA A C 1
ATOM 619 O O . ALA A 1 85 ? -32.429 11.178 10.322 1.00 62.09 85 ALA A O 1
ATOM 620 N N . PRO A 1 86 ? -33.851 9.504 10.900 1.00 60.12 86 PRO A N 1
ATOM 621 C CA . PRO A 1 86 ? -34.240 9.204 9.538 1.00 60.12 86 PRO A CA 1
ATOM 622 C C . PRO A 1 86 ? -34.740 10.511 8.944 1.00 60.12 86 PRO A C 1
ATOM 624 O O . PRO A 1 86 ? -35.797 11.010 9.326 1.00 60.12 86 PRO A O 1
ATOM 627 N N . ARG A 1 87 ? -33.928 11.124 8.073 1.00 60.47 87 ARG A N 1
ATOM 628 C CA . ARG A 1 87 ? -34.366 12.263 7.284 1.00 60.47 87 ARG A CA 1
ATOM 629 C C . ARG A 1 87 ? -35.488 11.684 6.458 1.00 60.47 87 ARG A C 1
ATOM 631 O O . ARG A 1 87 ? -35.227 10.868 5.570 1.00 60.47 87 ARG A O 1
ATOM 638 N N . ALA A 1 88 ? -36.711 12.010 6.874 1.00 61.31 88 ALA A N 1
ATOM 639 C CA . ALA A 1 88 ? -37.935 11.677 6.187 1.00 61.31 88 ALA A CA 1
ATOM 640 C C . ALA A 1 88 ? -37.664 11.939 4.713 1.00 61.31 88 ALA A C 1
ATOM 642 O O . ALA A 1 88 ? -37.402 13.064 4.290 1.00 61.31 88 ALA A O 1
ATOM 643 N N . SER A 1 89 ? -37.528 10.840 3.986 1.00 56.72 89 SER A N 1
ATOM 644 C CA . SER A 1 89 ? -37.262 10.858 2.569 1.00 56.72 89 SER A CA 1
ATOM 645 C C . SER A 1 89 ? -38.583 11.264 1.946 1.00 56.72 89 SER A C 1
ATOM 647 O O . SER A 1 89 ? -39.424 10.411 1.670 1.00 56.72 89 SER A O 1
ATOM 649 N N . ASP A 1 90 ? -38.802 12.573 1.824 1.00 58.25 90 ASP A N 1
ATOM 650 C CA . ASP A 1 90 ? -39.848 13.092 0.960 1.00 58.25 90 ASP A CA 1
ATOM 651 C C . ASP A 1 90 ? -39.602 12.520 -0.435 1.00 58.25 90 ASP A C 1
ATOM 653 O O . ASP A 1 90 ? -38.493 12.562 -0.976 1.00 58.25 90 ASP A O 1
ATOM 657 N N . GLY A 1 91 ? -40.636 11.854 -0.941 1.00 57.59 91 GLY A N 1
ATOM 658 C CA . GLY A 1 91 ? -40.552 10.900 -2.029 1.00 57.59 91 GLY A CA 1
ATOM 659 C C . GLY A 1 91 ? -39.889 11.462 -3.278 1.00 57.59 91 GLY A C 1
ATOM 660 O O . GLY A 1 91 ? -40.445 12.312 -3.968 1.00 57.59 91 GLY A O 1
ATOM 661 N N . VAL A 1 92 ? -38.742 10.893 -3.638 1.00 54.75 92 VAL A N 1
ATOM 662 C CA . VAL A 1 92 ? -38.235 10.960 -5.006 1.00 54.75 92 VAL A CA 1
ATOM 663 C C . VAL A 1 92 ? -38.424 9.584 -5.619 1.00 54.75 92 VAL A C 1
ATOM 665 O O . VAL A 1 92 ? -37.990 8.563 -5.088 1.00 54.75 92 VAL A O 1
ATOM 668 N N . MET A 1 93 ? -39.191 9.592 -6.704 1.00 55.25 93 MET A N 1
ATOM 669 C CA . MET A 1 93 ? -39.764 8.438 -7.367 1.00 55.25 93 MET A CA 1
ATOM 670 C C . MET A 1 93 ? -38.759 7.314 -7.608 1.00 55.25 93 MET A C 1
ATOM 672 O O . MET A 1 93 ? -37.662 7.509 -8.127 1.00 55.25 93 MET A O 1
ATOM 676 N N . SER A 1 94 ? -39.224 6.112 -7.287 1.00 47.69 94 SER A N 1
ATOM 677 C CA . SER A 1 94 ? -38.631 4.838 -7.651 1.00 47.69 94 SER A CA 1
ATOM 678 C C . SER A 1 94 ? -38.530 4.724 -9.180 1.00 47.69 94 SER A C 1
ATOM 680 O O . SER A 1 94 ? -39.469 4.299 -9.852 1.00 47.69 94 SER A O 1
ATOM 682 N N . SER A 1 95 ? -37.392 5.119 -9.754 1.00 58.41 95 SER A N 1
ATOM 683 C CA . SER A 1 95 ? -37.016 4.729 -11.111 1.00 58.41 95 SER A CA 1
ATOM 684 C C . SER A 1 95 ? -36.431 3.320 -11.044 1.00 58.41 95 SER A C 1
ATOM 686 O O . SER A 1 95 ? -35.240 3.085 -10.849 1.00 58.41 95 SER A O 1
ATOM 688 N N . THR A 1 96 ? -37.319 2.339 -11.162 1.00 50.34 96 THR A N 1
ATOM 689 C CA . THR A 1 96 ? -36.963 0.933 -11.347 1.00 50.34 96 THR A CA 1
ATOM 690 C C . THR A 1 96 ? -36.343 0.752 -12.730 1.00 50.34 96 THR A C 1
ATOM 692 O O . THR A 1 96 ? -36.980 0.310 -13.683 1.00 50.34 96 THR A O 1
ATOM 695 N N . VAL A 1 97 ? -35.062 1.091 -12.866 1.00 53.44 97 VAL A N 1
ATOM 696 C CA . VAL A 1 97 ? -34.284 0.665 -14.028 1.00 53.44 97 VAL A CA 1
ATOM 697 C C . VAL A 1 97 ? -34.023 -0.832 -13.862 1.00 53.44 97 VAL A C 1
ATOM 699 O O . VAL A 1 97 ? -33.043 -1.255 -13.250 1.00 53.44 97 VAL A O 1
ATOM 702 N N . ARG A 1 98 ? -34.944 -1.647 -14.390 1.00 51.59 98 ARG A N 1
ATOM 703 C CA . ARG A 1 98 ? -34.715 -3.064 -14.693 1.00 51.59 98 ARG A CA 1
ATOM 704 C C . ARG A 1 98 ? -33.521 -3.154 -15.642 1.00 51.59 98 ARG A C 1
ATOM 706 O O . ARG A 1 98 ? -33.674 -3.030 -16.852 1.00 51.59 98 ARG A O 1
ATOM 713 N N . VAL A 1 99 ? -32.330 -3.387 -15.101 1.00 47.31 99 VAL A N 1
ATOM 714 C CA . VAL A 1 99 ? -31.198 -3.900 -15.882 1.00 47.31 99 VAL A CA 1
ATOM 715 C C . VAL A 1 99 ? -31.244 -5.423 -15.795 1.00 47.31 99 VAL A C 1
ATOM 717 O O . VAL A 1 99 ? -30.445 -6.061 -15.113 1.00 47.31 99 VAL A O 1
ATOM 720 N N . GLU A 1 100 ? -32.247 -6.005 -16.448 1.00 50.84 100 GLU A N 1
ATOM 721 C CA . GLU A 1 100 ? -32.298 -7.437 -16.721 1.00 50.84 100 GLU A CA 1
ATOM 722 C C . GLU A 1 100 ? -31.490 -7.727 -17.994 1.00 50.84 100 GLU A C 1
ATOM 724 O O . GLU A 1 100 ? -31.759 -7.172 -19.053 1.00 50.84 100 GLU A O 1
ATOM 729 N N . GLY A 1 101 ? -30.503 -8.620 -17.874 1.00 48.56 101 GLY A N 1
ATOM 730 C CA . GLY A 1 101 ? -30.029 -9.452 -18.983 1.00 48.56 101 GLY A CA 1
ATOM 731 C C . GLY A 1 101 ? -28.965 -8.868 -19.917 1.00 48.56 101 GLY A C 1
ATOM 732 O O . GLY A 1 101 ? -29.300 -8.336 -20.962 1.00 48.56 101 GLY A O 1
ATOM 733 N N . ALA A 1 102 ? -27.675 -9.089 -19.607 1.00 50.84 102 ALA A N 1
ATOM 734 C CA . ALA A 1 102 ? -26.614 -9.329 -20.616 1.00 50.84 102 ALA A CA 1
ATOM 735 C C . ALA A 1 102 ? -25.235 -9.679 -19.997 1.00 50.84 102 ALA A C 1
ATOM 737 O O . ALA A 1 102 ? -24.192 -9.220 -20.467 1.00 50.84 102 ALA A O 1
ATOM 738 N N . ARG A 1 103 ? -25.167 -10.477 -18.920 1.00 49.44 103 ARG A N 1
ATOM 739 C CA . ARG A 1 103 ? -23.879 -10.900 -18.319 1.00 49.44 103 ARG A CA 1
ATOM 740 C C . ARG A 1 103 ? -23.726 -12.418 -18.271 1.00 49.44 103 ARG A C 1
ATOM 742 O O . ARG A 1 103 ? -23.553 -12.993 -17.207 1.00 49.44 103 ARG A O 1
ATOM 749 N N . ALA A 1 104 ? -23.763 -13.070 -19.429 1.00 49.56 104 ALA A N 1
ATOM 750 C CA . ALA A 1 104 ? -23.407 -14.486 -19.540 1.00 49.56 104 ALA A CA 1
ATOM 751 C C . ALA A 1 104 ? -22.849 -14.820 -20.935 1.00 49.56 104 ALA A C 1
ATOM 753 O O . ALA A 1 104 ? -23.443 -15.597 -21.663 1.00 49.56 104 ALA A O 1
ATOM 754 N N . ALA A 1 105 ? -21.725 -14.208 -21.339 1.00 48.84 105 ALA A N 1
ATOM 755 C CA . ALA A 1 105 ? -20.968 -14.685 -22.516 1.00 48.84 105 ALA A CA 1
ATOM 756 C C . ALA A 1 105 ? -19.512 -14.183 -22.625 1.00 48.84 105 ALA A C 1
ATOM 758 O O . ALA A 1 105 ? -18.703 -14.804 -23.306 1.00 48.84 105 ALA A O 1
ATOM 759 N N . ARG A 1 106 ? -19.120 -13.087 -21.957 1.00 54.00 106 ARG A N 1
ATOM 760 C CA . ARG A 1 106 ? -17.793 -12.456 -22.168 1.00 54.00 106 ARG A CA 1
ATOM 761 C C . ARG A 1 106 ? -16.600 -13.106 -21.444 1.00 54.00 106 ARG A C 1
ATOM 763 O O . ARG A 1 106 ? -15.496 -12.586 -21.521 1.00 54.00 106 ARG A O 1
ATOM 770 N N . GLY A 1 107 ? -16.789 -14.240 -20.766 1.00 48.09 107 GLY A N 1
ATOM 771 C CA . GLY A 1 107 ? -15.720 -14.903 -20.003 1.00 48.09 107 GLY A CA 1
ATOM 772 C C . GLY A 1 107 ? -14.769 -15.782 -20.825 1.00 48.09 107 GLY A C 1
ATOM 773 O O . GLY A 1 107 ? -13.671 -16.073 -20.366 1.00 48.09 107 GLY A O 1
ATOM 774 N N . ARG A 1 108 ? -15.157 -16.212 -22.036 1.00 54.03 108 ARG A N 1
ATOM 775 C CA . ARG A 1 108 ? -14.356 -17.164 -22.835 1.00 54.03 108 ARG A CA 1
ATOM 776 C C . ARG A 1 108 ? -13.407 -16.512 -23.845 1.00 54.03 108 ARG A C 1
ATOM 778 O O . ARG A 1 108 ? -12.406 -17.125 -24.197 1.00 54.03 108 ARG A O 1
ATOM 785 N N . SER A 1 109 ? -13.655 -15.272 -24.265 1.00 51.69 109 SER A N 1
ATOM 786 C CA . SER A 1 109 ? -12.809 -14.591 -25.257 1.00 51.69 109 SER A CA 1
ATOM 787 C C . SER A 1 109 ? -11.513 -14.009 -24.677 1.00 51.69 109 SER A C 1
ATOM 789 O O . SER A 1 109 ? -10.528 -13.892 -25.399 1.00 51.69 109 SER A O 1
ATOM 791 N N . VAL A 1 110 ? -11.460 -13.708 -23.373 1.00 55.97 110 VAL A N 1
ATOM 792 C CA . VAL A 1 110 ? -10.244 -13.162 -22.734 1.00 55.97 110 VAL A CA 1
ATOM 793 C C . VAL A 1 110 ? -9.163 -14.236 -22.546 1.00 55.97 110 VAL A C 1
ATOM 795 O O . VAL A 1 110 ? -7.978 -13.950 -22.699 1.00 55.97 110 VAL A O 1
ATOM 798 N N . ALA A 1 111 ? -9.552 -15.490 -22.293 1.00 56.72 111 ALA A N 1
ATOM 799 C CA . ALA A 1 111 ? -8.600 -16.590 -22.113 1.00 56.72 111 ALA A CA 1
ATOM 800 C C . ALA A 1 111 ? -7.848 -16.948 -23.413 1.00 56.72 111 ALA A C 1
ATOM 802 O O . ALA A 1 111 ? -6.658 -17.250 -23.371 1.00 56.72 111 ALA A O 1
ATOM 803 N N . LEU A 1 112 ? -8.509 -16.852 -24.573 1.00 56.94 112 LEU A N 1
ATOM 804 C CA . LEU A 1 112 ? -7.888 -17.112 -25.880 1.00 56.94 112 LEU A CA 1
ATOM 805 C C . LEU A 1 112 ? -6.928 -15.991 -26.314 1.00 56.94 112 LEU A C 1
ATOM 807 O O . LEU A 1 112 ? -5.882 -16.274 -26.894 1.00 56.94 112 LEU A O 1
ATOM 811 N N . ALA A 1 113 ? -7.229 -14.733 -25.977 1.00 58.06 113 ALA A N 1
ATOM 812 C CA . ALA A 1 113 ? -6.359 -13.603 -26.308 1.00 58.06 113 ALA A CA 1
ATOM 813 C C . ALA A 1 113 ? -5.018 -13.639 -25.546 1.00 58.06 113 ALA A C 1
ATOM 815 O O . ALA A 1 113 ? -3.975 -13.327 -26.120 1.00 58.06 113 ALA A O 1
ATOM 816 N N . LEU A 1 114 ? -5.017 -14.077 -24.279 1.00 63.06 114 LEU A N 1
ATOM 817 C CA . LEU A 1 114 ? -3.786 -14.213 -23.487 1.00 63.06 114 LEU A CA 1
ATOM 818 C C . LEU A 1 114 ? -2.873 -15.339 -23.996 1.00 63.06 114 LEU A C 1
ATOM 820 O O . LEU A 1 114 ? -1.657 -15.168 -24.002 1.00 63.06 114 LEU A O 1
ATOM 824 N N . ALA A 1 115 ? -3.438 -16.451 -24.479 1.00 62.53 115 ALA A N 1
ATOM 825 C CA . ALA A 1 115 ? -2.656 -17.554 -25.046 1.00 62.53 115 ALA A CA 1
ATOM 826 C C . ALA A 1 115 ? -1.982 -17.184 -26.383 1.00 62.53 115 ALA A C 1
ATOM 828 O O . ALA A 1 115 ? -0.856 -17.600 -26.646 1.00 62.53 115 ALA A O 1
ATOM 829 N N . ALA A 1 116 ? -2.636 -16.369 -27.217 1.00 66.62 116 ALA A N 1
ATOM 830 C CA . ALA A 1 116 ? -2.038 -15.882 -28.460 1.00 66.62 116 ALA A CA 1
ATOM 831 C C . ALA A 1 116 ? -0.900 -14.875 -28.200 1.00 66.62 116 ALA A C 1
ATOM 833 O O . ALA A 1 116 ? 0.135 -14.916 -28.866 1.00 66.62 116 ALA A O 1
ATOM 834 N N . ALA A 1 117 ? -1.059 -14.005 -27.196 1.00 68.12 117 ALA A N 1
ATOM 835 C CA . ALA A 1 117 ? -0.043 -13.020 -26.834 1.00 68.12 117 ALA A CA 1
ATOM 836 C C . ALA A 1 117 ? 1.234 -13.668 -26.263 1.00 68.12 117 ALA A C 1
ATOM 838 O O . ALA A 1 117 ? 2.337 -13.245 -26.608 1.00 68.12 117 ALA A O 1
ATOM 839 N N . THR A 1 118 ? 1.117 -14.720 -25.444 1.00 69.00 118 THR A N 1
ATOM 840 C CA . THR A 1 118 ? 2.294 -15.436 -24.918 1.00 69.00 118 THR A CA 1
ATOM 841 C C . THR A 1 118 ? 3.064 -16.167 -26.019 1.00 69.00 118 THR A C 1
ATOM 843 O O . THR A 1 118 ? 4.293 -16.104 -26.040 1.00 69.00 118 THR A O 1
ATOM 846 N N . LEU A 1 119 ? 2.370 -16.778 -26.985 1.00 71.00 119 LEU A N 1
ATOM 847 C CA . LEU A 1 119 ? 2.996 -17.422 -28.148 1.00 71.00 119 LEU A CA 1
ATOM 848 C C . LEU A 1 119 ? 3.747 -16.421 -29.042 1.00 71.00 119 LEU A C 1
ATOM 850 O O . LEU A 1 119 ? 4.859 -16.713 -29.482 1.00 71.00 119 LEU A O 1
ATOM 854 N N . ALA A 1 120 ? 3.194 -15.222 -29.254 1.00 69.81 120 ALA A N 1
ATOM 855 C CA . ALA A 1 120 ? 3.847 -14.173 -30.039 1.00 69.81 120 ALA A CA 1
ATOM 856 C C . ALA A 1 120 ? 5.135 -13.648 -29.375 1.00 69.81 120 ALA A C 1
ATOM 858 O O . ALA A 1 120 ? 6.149 -13.466 -30.051 1.00 69.81 120 ALA A O 1
ATOM 859 N N . VAL A 1 121 ? 5.128 -13.455 -28.050 1.00 73.62 121 VAL A N 1
ATOM 860 C CA . VAL A 1 121 ? 6.309 -12.980 -27.306 1.00 73.62 121 VAL A CA 1
ATOM 861 C C . VAL A 1 121 ? 7.417 -14.035 -27.291 1.00 73.62 121 VAL A C 1
ATOM 863 O O . VAL A 1 121 ? 8.575 -13.700 -27.536 1.00 73.62 121 VAL A O 1
ATOM 866 N N . VAL A 1 122 ? 7.084 -15.313 -27.072 1.00 75.44 122 VAL A N 1
ATOM 867 C CA . VAL A 1 122 ? 8.077 -16.402 -27.107 1.00 75.44 122 VAL A CA 1
ATOM 868 C C . VAL A 1 122 ? 8.657 -16.568 -28.516 1.00 75.44 122 VAL A C 1
ATOM 870 O O . VAL A 1 122 ? 9.873 -16.686 -28.659 1.00 75.44 122 VAL A O 1
ATOM 873 N N . GLY A 1 123 ? 7.826 -16.490 -29.562 1.00 67.56 123 GLY A N 1
ATOM 874 C CA . GLY A 1 123 ? 8.285 -16.533 -30.954 1.00 67.56 123 GLY A CA 1
ATOM 875 C C . GLY A 1 123 ? 9.257 -15.399 -31.300 1.00 67.56 123 GLY A C 1
ATOM 876 O O . GLY A 1 123 ? 10.331 -15.651 -31.846 1.00 67.56 123 GLY A O 1
ATOM 877 N N . ALA A 1 124 ? 8.940 -14.158 -30.914 1.00 68.44 124 ALA A N 1
ATOM 878 C CA . ALA A 1 124 ? 9.812 -13.004 -31.148 1.00 68.44 124 ALA A CA 1
ATOM 879 C C . ALA A 1 124 ? 11.157 -13.109 -30.398 1.00 68.44 124 ALA A C 1
ATOM 881 O O . ALA A 1 124 ? 12.205 -12.721 -30.923 1.00 68.44 124 ALA A O 1
ATOM 882 N N . LEU A 1 125 ? 11.155 -13.678 -29.189 1.00 69.44 125 LEU A N 1
ATOM 883 C CA . LEU A 1 125 ? 12.363 -13.827 -28.372 1.00 69.44 125 LEU A CA 1
ATOM 884 C C . LEU A 1 125 ? 13.299 -14.937 -28.889 1.00 69.44 125 LEU A C 1
ATOM 886 O O . LEU A 1 125 ? 14.518 -14.833 -28.755 1.00 69.44 125 LEU A O 1
ATOM 890 N N . VAL A 1 126 ? 12.752 -15.971 -29.536 1.00 71.31 126 VAL A N 1
ATOM 891 C CA . VAL A 1 126 ? 13.546 -17.022 -30.198 1.00 71.31 126 VAL A CA 1
ATOM 892 C C . VAL A 1 126 ? 14.161 -16.513 -31.508 1.00 71.31 126 VAL A C 1
ATOM 894 O O . VAL A 1 126 ? 15.343 -16.752 -31.754 1.00 71.31 126 VAL A O 1
ATOM 897 N N . VAL A 1 127 ? 13.413 -15.750 -32.315 1.00 71.38 127 VAL A N 1
ATOM 898 C CA . VAL A 1 127 ? 13.925 -15.186 -33.581 1.00 71.38 127 VAL A CA 1
ATOM 899 C C . VAL A 1 127 ? 15.043 -14.170 -33.335 1.00 71.38 127 VAL A C 1
ATOM 901 O O . VAL A 1 127 ? 16.073 -14.222 -34.001 1.00 71.38 127 VAL A O 1
ATOM 904 N N . THR A 1 128 ? 14.899 -13.299 -32.332 1.00 66.38 128 THR A N 1
ATOM 905 C CA . THR A 1 128 ? 15.936 -12.303 -31.994 1.00 66.38 128 THR A CA 1
ATOM 906 C C . THR A 1 128 ? 17.228 -12.928 -31.464 1.00 66.38 128 THR A C 1
ATOM 908 O O . THR A 1 128 ? 18.305 -12.373 -31.683 1.00 66.38 128 THR A O 1
ATOM 911 N N . ARG A 1 129 ? 17.167 -14.105 -30.825 1.00 68.06 129 ARG A N 1
ATOM 912 C CA . ARG A 1 129 ? 18.379 -14.852 -30.445 1.00 68.06 129 ARG A CA 1
ATOM 913 C C . ARG A 1 129 ? 19.012 -15.610 -31.608 1.00 68.06 129 ARG A C 1
ATOM 915 O O . ARG A 1 129 ? 20.234 -15.717 -31.640 1.00 68.06 129 ARG A O 1
ATOM 922 N N . ALA A 1 130 ? 18.221 -16.081 -32.570 1.00 63.59 130 ALA A N 1
ATOM 923 C CA . ALA A 1 130 ? 18.739 -16.786 -33.742 1.00 63.59 130 ALA A CA 1
ATOM 924 C C . ALA A 1 130 ? 19.497 -15.864 -34.718 1.00 63.59 130 ALA A C 1
ATOM 926 O O . ALA A 1 130 ? 20.419 -16.314 -35.391 1.00 63.59 130 ALA A O 1
ATOM 927 N N . THR A 1 131 ? 19.177 -14.568 -34.769 1.00 62.16 131 THR A N 1
ATOM 928 C CA . THR A 1 131 ? 19.871 -13.603 -35.646 1.00 62.16 131 THR A CA 1
ATOM 929 C C . THR A 1 131 ? 21.120 -12.971 -35.019 1.00 62.16 131 THR A C 1
ATOM 931 O O . THR A 1 131 ? 21.786 -12.165 -35.660 1.00 62.16 131 THR A O 1
ATOM 934 N N . SER A 1 132 ? 21.463 -13.321 -33.775 1.00 56.28 132 SER A N 1
ATOM 935 C CA . SER A 1 132 ? 22.585 -12.729 -33.028 1.00 56.28 132 SER A CA 1
ATOM 936 C C . SER A 1 132 ? 23.941 -13.413 -33.280 1.00 56.28 132 SER A C 1
ATOM 938 O O . SER A 1 132 ? 24.954 -12.954 -32.755 1.00 56.28 132 SER A O 1
ATOM 940 N N . THR A 1 133 ? 24.005 -14.497 -34.056 1.00 56.50 133 THR A N 1
ATOM 941 C CA . THR A 1 133 ? 25.229 -15.314 -34.217 1.00 56.50 133 THR A CA 1
ATOM 942 C C . THR A 1 133 ? 26.116 -14.886 -35.394 1.00 56.50 133 THR A C 1
ATOM 944 O O . THR A 1 133 ? 26.834 -15.700 -35.963 1.00 56.50 133 THR A O 1
ATOM 947 N N . GLY A 1 134 ? 26.102 -13.611 -35.783 1.00 53.16 134 GLY A N 1
ATOM 948 C CA . GLY A 1 134 ? 26.871 -13.163 -36.944 1.00 53.16 134 GLY A CA 1
ATOM 949 C C . GLY A 1 134 ? 27.274 -11.699 -36.899 1.00 53.16 134 GLY A C 1
ATOM 950 O O . GLY A 1 134 ? 26.844 -10.934 -37.755 1.00 53.16 134 GLY A O 1
ATOM 951 N N . GLN A 1 135 ? 28.122 -11.305 -35.946 1.00 52.22 135 GLN A N 1
ATOM 952 C CA . GLN A 1 135 ? 29.016 -10.174 -36.198 1.00 52.22 135 GLN A CA 1
ATOM 953 C C . GLN A 1 135 ? 30.378 -10.710 -36.659 1.00 52.22 135 GLN A C 1
ATOM 955 O O . GLN A 1 135 ? 31.076 -11.340 -35.864 1.00 52.22 135 GLN A O 1
ATOM 960 N N . PRO A 1 136 ? 30.767 -10.491 -37.930 1.00 55.91 136 PRO A N 1
ATOM 961 C CA . PRO A 1 136 ? 32.136 -10.717 -38.360 1.00 55.91 136 PRO A CA 1
ATOM 962 C C . PRO A 1 136 ? 33.047 -9.729 -37.625 1.00 55.91 136 PRO A C 1
ATOM 964 O O . PRO A 1 136 ? 32.821 -8.519 -37.650 1.00 55.91 136 PRO A O 1
ATOM 967 N N . HIS A 1 137 ? 34.081 -10.256 -36.973 1.00 48.75 137 HIS A N 1
ATOM 968 C CA . HIS A 1 137 ? 35.233 -9.473 -36.548 1.00 48.75 137 HIS A CA 1
ATOM 969 C C . HIS A 1 137 ? 35.854 -8.823 -37.793 1.00 48.75 137 HIS A C 1
ATOM 971 O O . HIS A 1 137 ? 36.566 -9.479 -38.550 1.00 48.75 137 HIS A O 1
ATOM 977 N N . VAL A 1 138 ? 35.571 -7.540 -38.024 1.00 57.03 138 VAL A N 1
ATOM 978 C CA . VAL A 1 138 ? 36.378 -6.716 -38.927 1.00 57.03 138 VAL A CA 1
ATOM 979 C C . VAL A 1 138 ? 37.539 -6.186 -38.100 1.00 57.03 138 VAL A C 1
ATOM 981 O O . VAL A 1 138 ? 37.460 -5.161 -37.427 1.00 57.03 138 VAL A O 1
ATOM 984 N N . GLU A 1 139 ? 38.604 -6.973 -38.114 1.00 57.22 139 GLU A N 1
ATOM 985 C CA . GLU A 1 139 ? 39.952 -6.572 -37.757 1.00 57.22 139 GLU A CA 1
ATOM 986 C C . GLU A 1 139 ? 40.415 -5.514 -38.772 1.00 57.22 139 GLU A C 1
ATOM 988 O O . GLU A 1 139 ? 40.678 -5.823 -39.932 1.00 57.22 139 GLU A O 1
ATOM 993 N N . ALA A 1 140 ? 40.458 -4.246 -38.361 1.00 53.44 140 ALA A N 1
ATOM 994 C CA . ALA A 1 140 ? 41.045 -3.169 -39.150 1.00 53.44 140 ALA A CA 1
ATOM 995 C C . ALA A 1 140 ? 42.071 -2.422 -38.294 1.00 53.44 140 ALA A C 1
ATOM 997 O O . ALA A 1 140 ? 41.746 -1.611 -37.428 1.00 53.44 140 ALA A O 1
ATOM 998 N N . SER A 1 141 ? 43.330 -2.765 -38.541 1.00 56.81 141 SER A N 1
ATOM 999 C CA . SER A 1 141 ? 44.516 -2.098 -38.022 1.00 56.81 141 SER A CA 1
ATOM 1000 C C . SER A 1 141 ? 44.698 -0.695 -38.627 1.00 56.81 141 SER A C 1
ATOM 1002 O O . SER A 1 141 ? 44.822 -0.571 -39.840 1.00 56.81 141 SER A O 1
ATOM 1004 N N . GLY A 1 142 ? 44.830 0.312 -37.749 1.00 48.16 142 GLY A N 1
ATOM 1005 C CA . GLY A 1 142 ? 45.606 1.565 -37.908 1.00 48.16 142 GLY A CA 1
ATOM 1006 C C . GLY A 1 142 ? 45.074 2.676 -38.842 1.00 48.16 142 GLY A C 1
ATOM 1007 O O . GLY A 1 142 ? 44.147 2.433 -39.608 1.00 48.16 142 GLY A O 1
ATOM 1008 N N . PRO A 1 143 ? 45.676 3.896 -38.843 1.00 59.06 143 PRO A N 1
ATOM 1009 C CA . PRO A 1 143 ? 46.768 4.408 -38.007 1.00 59.06 143 PRO A CA 1
ATOM 1010 C C . PRO A 1 143 ? 46.453 5.727 -37.254 1.00 59.06 143 PRO A C 1
ATOM 1012 O O . PRO A 1 143 ? 45.448 6.402 -37.457 1.00 59.06 143 PRO A O 1
ATOM 1015 N N . VAL A 1 144 ? 47.404 6.081 -36.389 1.00 57.25 144 VAL A N 1
ATOM 1016 C CA . VAL A 1 144 ? 47.668 7.390 -35.774 1.00 57.25 144 VAL A CA 1
ATOM 1017 C C . VAL A 1 144 ? 47.384 8.563 -36.727 1.00 57.25 144 VAL A C 1
ATOM 1019 O O . VAL A 1 144 ? 47.969 8.646 -37.804 1.00 57.25 144 VAL A O 1
ATOM 1022 N N . GLY A 1 145 ? 46.545 9.503 -36.286 1.00 49.19 145 GLY A N 1
ATOM 1023 C CA . GLY A 1 145 ? 46.267 10.764 -36.970 1.00 49.19 145 GLY A CA 1
ATOM 1024 C C . GLY A 1 145 ? 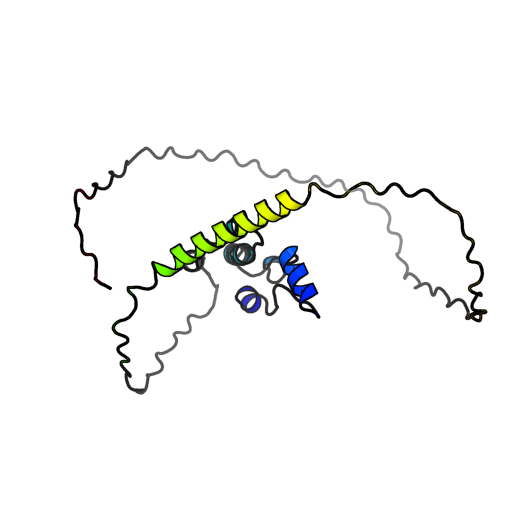46.000 11.871 -35.957 1.00 49.19 145 GLY A C 1
ATOM 1025 O O . GLY A 1 145 ? 44.963 11.895 -35.304 1.00 49.19 145 GLY A O 1
ATOM 1026 N N . GLN A 1 146 ? 46.982 12.756 -35.815 1.00 57.28 146 GLN A N 1
ATOM 1027 C CA . GLN A 1 146 ? 46.910 14.027 -35.106 1.00 57.28 146 GLN A CA 1
ATOM 1028 C C . GLN A 1 146 ? 45.645 14.799 -35.496 1.00 57.28 146 GLN A C 1
ATOM 1030 O O . GLN A 1 146 ? 45.408 15.023 -36.680 1.00 57.28 146 GLN A O 1
ATOM 1035 N N . ASN A 1 147 ? 44.900 15.301 -34.511 1.00 57.12 147 ASN A N 1
ATOM 1036 C CA . ASN A 1 147 ? 44.136 16.522 -34.722 1.00 57.12 147 ASN A CA 1
ATOM 1037 C C . ASN A 1 147 ? 44.421 17.484 -33.573 1.00 57.12 147 ASN A C 1
ATOM 1039 O O . ASN A 1 147 ? 43.964 17.321 -32.442 1.00 57.12 147 ASN A O 1
ATOM 1043 N N . ALA A 1 148 ? 45.299 18.427 -33.895 1.00 54.78 148 ALA A N 1
ATOM 1044 C CA . ALA A 1 148 ? 45.624 19.587 -33.102 1.00 54.78 148 ALA A CA 1
ATOM 1045 C C . ALA A 1 148 ? 44.515 20.641 -33.239 1.00 54.78 148 ALA A C 1
ATOM 1047 O O . ALA A 1 148 ? 43.761 20.645 -34.207 1.00 54.78 148 ALA A O 1
ATOM 1048 N N . ALA A 1 149 ? 44.525 21.581 -32.295 1.00 58.56 149 ALA A N 1
ATOM 1049 C CA . ALA A 1 149 ? 43.813 22.857 -32.307 1.00 58.56 149 ALA A CA 1
ATOM 1050 C C . ALA A 1 149 ? 42.304 22.818 -32.001 1.00 58.56 149 ALA A C 1
ATOM 1052 O O . ALA A 1 149 ? 41.454 22.863 -32.884 1.00 58.56 149 ALA A O 1
ATOM 1053 N N . ASN A 1 150 ? 41.987 22.929 -30.709 1.00 61.41 150 ASN A N 1
ATOM 1054 C CA . ASN A 1 150 ? 40.897 23.804 -30.281 1.00 61.41 150 ASN A CA 1
ATOM 1055 C C . ASN A 1 150 ? 41.457 24.751 -29.192 1.00 61.41 150 ASN A C 1
ATOM 1057 O O . ASN A 1 150 ? 42.108 24.258 -28.265 1.00 61.41 150 ASN A O 1
ATOM 1061 N N . PRO A 1 151 ? 41.332 26.085 -29.337 1.00 70.56 151 PRO A N 1
ATOM 1062 C CA . PRO A 1 151 ? 41.994 27.062 -28.472 1.00 70.56 151 PRO A CA 1
ATOM 1063 C C . PRO A 1 151 ? 41.363 27.151 -27.070 1.00 70.56 151 PRO A C 1
ATOM 1065 O O . PRO A 1 151 ? 40.198 26.793 -26.890 1.00 70.56 151 PRO A O 1
ATOM 1068 N N . PRO A 1 152 ? 42.111 27.660 -26.072 1.00 71.00 152 PRO A N 1
ATOM 1069 C CA . PRO A 1 152 ? 41.589 27.896 -24.731 1.00 71.00 152 PRO A CA 1
ATOM 1070 C C . PRO A 1 152 ? 40.666 29.128 -24.714 1.00 71.00 152 PRO A C 1
ATOM 1072 O O . PRO A 1 152 ? 41.069 30.182 -25.216 1.00 71.00 152 PRO A O 1
ATOM 1075 N N . PRO A 1 153 ? 39.464 29.073 -24.111 1.00 67.19 153 PRO A N 1
ATOM 1076 C CA . PRO A 1 153 ? 38.790 30.292 -23.703 1.00 67.19 153 PRO A CA 1
ATOM 1077 C C . PRO A 1 153 ? 39.538 30.899 -22.512 1.00 67.19 153 PRO A C 1
ATOM 1079 O O . PRO A 1 153 ? 39.786 30.263 -21.488 1.00 67.19 153 PRO A O 1
ATOM 1082 N N . ALA A 1 154 ? 39.942 32.143 -22.725 1.00 58.00 154 ALA A N 1
ATOM 1083 C CA . ALA A 1 154 ? 40.604 33.014 -21.784 1.00 58.00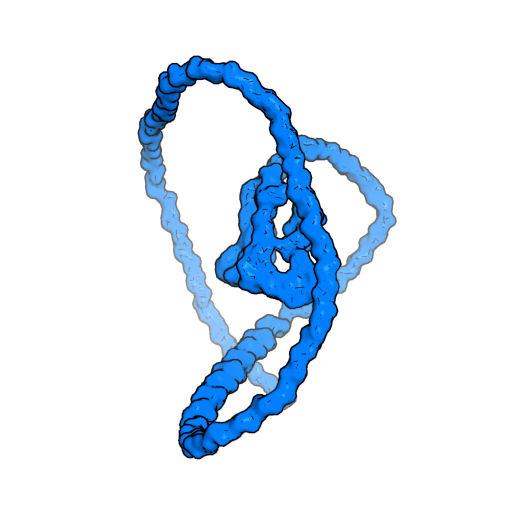 154 ALA A CA 1
ATOM 1084 C C . ALA A 1 154 ? 39.710 33.364 -20.581 1.00 58.00 154 ALA A C 1
ATOM 1086 O O . ALA A 1 154 ? 38.511 33.581 -20.730 1.00 58.00 154 ALA A O 1
ATOM 1087 N N . SER A 1 155 ? 40.374 33.519 -19.436 1.00 60.69 155 SER A N 1
ATOM 1088 C CA . SER A 1 155 ? 40.114 34.544 -18.421 1.00 60.69 155 SER A CA 1
ATOM 1089 C C . SER A 1 155 ? 38.687 34.664 -17.875 1.00 60.69 155 SER A C 1
ATOM 1091 O O . SER A 1 155 ? 37.924 35.534 -18.289 1.00 60.69 155 SER A O 1
ATOM 1093 N N . GLU A 1 156 ? 38.392 33.903 -16.821 1.00 53.25 156 GLU A N 1
ATOM 1094 C CA . GLU A 1 156 ? 37.433 34.354 -15.809 1.00 53.25 156 GLU A CA 1
ATOM 1095 C C . GLU A 1 156 ? 38.144 35.288 -14.808 1.00 53.25 156 GLU A C 1
ATOM 1097 O O . GLU A 1 156 ? 39.220 34.947 -14.303 1.00 53.25 156 GLU A O 1
ATOM 1102 N N . PRO A 1 157 ? 37.599 36.487 -14.535 1.00 62.03 157 PRO A N 1
ATOM 1103 C CA . PRO A 1 157 ? 38.145 37.403 -13.547 1.00 62.03 157 PRO A CA 1
ATOM 1104 C C . PRO A 1 157 ? 37.893 36.903 -12.123 1.00 62.03 157 PRO A C 1
ATOM 1106 O O . PRO A 1 157 ? 36.809 36.442 -11.771 1.00 62.03 157 PRO A O 1
ATOM 1109 N N . ALA A 1 158 ? 38.920 37.083 -11.297 1.00 55.97 158 ALA A N 1
ATOM 1110 C CA . ALA A 1 158 ? 38.874 37.003 -9.851 1.00 55.97 158 ALA A CA 1
ATOM 1111 C C . ALA A 1 158 ? 37.655 37.748 -9.276 1.00 55.97 158 ALA A C 1
ATOM 1113 O O . ALA A 1 158 ? 37.542 38.967 -9.402 1.00 55.97 158 ALA A O 1
ATOM 1114 N N . VAL A 1 159 ? 36.786 37.010 -8.587 1.00 61.47 159 VAL A N 1
ATOM 1115 C CA . VAL A 1 159 ? 35.849 37.554 -7.603 1.00 61.47 159 VAL A CA 1
ATOM 1116 C C . VAL A 1 159 ? 36.063 36.837 -6.273 1.00 61.47 159 VAL A C 1
ATOM 1118 O O . VAL A 1 159 ? 36.251 35.625 -6.205 1.00 61.47 159 VAL A O 1
ATOM 1121 N N . SER A 1 160 ? 36.143 37.670 -5.246 1.00 55.53 160 SER A N 1
ATOM 1122 C CA . SER A 1 160 ? 36.706 37.483 -3.915 1.00 55.53 160 SER A CA 1
ATOM 1123 C C . SER A 1 160 ? 36.153 36.315 -3.082 1.00 55.53 160 SER A C 1
ATOM 1125 O O . SER A 1 160 ? 35.006 35.906 -3.267 1.00 55.53 160 SER A O 1
ATOM 1127 N N . PRO A 1 161 ? 36.928 35.830 -2.090 1.00 57.03 161 PRO A N 1
ATOM 1128 C CA . PRO A 1 161 ? 36.443 34.883 -1.093 1.00 57.03 161 PRO A CA 1
ATOM 1129 C C . PRO A 1 161 ? 35.384 35.559 -0.211 1.00 57.03 161 PRO A C 1
ATOM 1131 O O . PRO A 1 161 ? 35.676 36.536 0.475 1.00 57.03 161 PRO A O 1
ATOM 1134 N N . VAL A 1 162 ? 34.152 35.045 -0.230 1.00 56.75 162 VAL A N 1
ATOM 1135 C CA . VAL A 1 162 ? 33.147 35.389 0.782 1.00 56.75 162 VAL A CA 1
ATOM 1136 C C . VAL A 1 162 ? 33.540 34.718 2.090 1.00 56.75 162 VAL A C 1
ATOM 1138 O O . VAL A 1 162 ? 33.742 33.507 2.166 1.00 56.75 162 VAL A O 1
ATOM 1141 N N . GLU A 1 163 ? 33.676 35.570 3.096 1.00 47.94 163 GLU A N 1
ATOM 1142 C CA . GLU A 1 163 ? 34.050 35.272 4.462 1.00 47.94 163 GLU A CA 1
ATOM 1143 C C . GLU A 1 163 ? 33.181 34.177 5.083 1.00 47.94 163 GLU A C 1
ATOM 1145 O O . GLU A 1 163 ? 31.956 34.271 5.194 1.00 47.94 163 GLU A O 1
ATOM 1150 N N . THR A 1 164 ? 33.879 33.157 5.568 1.00 50.56 164 THR A N 1
ATOM 1151 C CA . THR A 1 164 ? 33.440 32.190 6.562 1.00 50.56 164 THR A CA 1
ATOM 1152 C C . THR A 1 164 ? 32.994 32.932 7.826 1.00 50.56 164 THR A C 1
ATOM 1154 O O . THR A 1 164 ? 33.783 33.185 8.733 1.00 50.56 164 THR A O 1
ATOM 1157 N N . SER A 1 165 ? 31.719 33.306 7.894 1.00 50.28 165 SER A N 1
ATOM 1158 C CA . SER A 1 165 ? 31.113 33.828 9.117 1.00 50.28 165 SER A CA 1
ATOM 1159 C C . SER A 1 165 ? 30.719 32.663 10.019 1.00 50.28 165 SER A C 1
ATOM 1161 O O . SER A 1 165 ? 29.671 32.041 9.853 1.00 50.28 165 SER A O 1
ATOM 1163 N N . SER A 1 166 ? 31.605 32.370 10.968 1.00 61.75 166 SER A N 1
ATOM 1164 C CA . SER A 1 166 ? 31.353 31.582 12.173 1.00 61.75 166 SER A CA 1
ATOM 1165 C C . SER A 1 166 ? 30.085 32.048 12.905 1.00 61.75 166 SER A C 1
ATOM 1167 O O . SER A 1 166 ? 30.049 33.192 13.365 1.00 61.75 166 SER A O 1
ATOM 1169 N N . PRO A 1 167 ? 29.080 31.187 13.140 1.00 63.94 167 PRO A N 1
ATOM 1170 C CA . PRO A 1 167 ? 28.143 31.417 14.224 1.00 63.94 167 PRO A CA 1
ATOM 1171 C C . PRO A 1 167 ? 28.826 31.072 15.553 1.00 63.94 167 PRO A C 1
ATOM 1173 O O . PRO A 1 167 ? 29.116 29.916 15.862 1.00 63.94 167 PRO A O 1
ATOM 1176 N N . SER A 1 168 ? 29.104 32.133 16.311 1.00 58.34 168 SER A N 1
ATOM 1177 C CA . SER A 1 168 ? 29.473 32.112 17.725 1.00 58.34 168 SER A CA 1
ATOM 1178 C C . SER A 1 168 ? 28.559 31.193 18.532 1.00 58.34 168 SER A C 1
ATOM 1180 O O . SER A 1 168 ? 27.337 31.340 18.531 1.00 58.34 168 SER A O 1
ATOM 1182 N N . ALA A 1 169 ? 29.195 30.290 19.268 1.00 57.34 169 ALA A N 1
ATOM 1183 C CA . ALA A 1 169 ? 28.617 29.546 20.370 1.00 57.34 169 ALA A CA 1
ATOM 1184 C C . ALA A 1 169 ? 28.108 30.488 21.480 1.00 57.34 169 ALA A C 1
ATOM 1186 O O . ALA A 1 169 ? 28.839 31.394 21.890 1.00 57.34 169 ALA A O 1
ATOM 1187 N N . PRO A 1 170 ? 26.917 30.245 22.049 1.00 59.75 170 PRO A N 1
ATOM 1188 C CA . PRO A 1 170 ? 26.620 30.616 23.420 1.00 59.75 170 PRO A CA 1
ATOM 1189 C C . PRO A 1 170 ? 27.230 29.574 24.364 1.00 59.75 170 PRO A C 1
ATOM 1191 O O . PRO A 1 170 ? 27.099 28.369 24.162 1.00 59.75 170 PRO A O 1
ATOM 1194 N N . ALA A 1 171 ? 27.907 30.085 25.385 1.00 51.59 171 ALA A N 1
ATOM 1195 C CA . ALA A 1 171 ? 28.585 29.363 26.445 1.00 51.59 171 ALA A CA 1
ATOM 1196 C C . ALA A 1 171 ? 27.741 28.248 27.089 1.00 51.59 171 ALA A C 1
ATOM 1198 O O . ALA A 1 171 ? 26.662 28.504 27.623 1.00 51.59 171 ALA A O 1
ATOM 1199 N N . GLU A 1 172 ? 28.300 27.039 27.136 1.00 48.03 172 GLU A N 1
ATOM 1200 C CA . GLU A 1 172 ? 27.916 26.032 28.122 1.00 48.03 172 GLU A CA 1
ATOM 1201 C C . GLU A 1 172 ? 28.747 26.230 29.402 1.00 48.03 172 GLU A C 1
ATOM 1203 O O . GLU A 1 172 ? 29.980 26.273 29.334 1.00 48.03 172 GLU A O 1
ATOM 1208 N N . PRO A 1 173 ? 28.117 26.358 30.583 1.00 65.19 173 PRO A N 1
ATOM 1209 C CA . PRO A 1 173 ? 28.817 26.249 31.850 1.00 65.19 173 PRO A CA 1
ATOM 1210 C C . PRO A 1 173 ? 29.134 24.782 32.163 1.00 65.19 173 PRO A C 1
ATOM 1212 O O . PRO A 1 173 ? 28.260 23.917 32.202 1.00 65.19 173 PRO A O 1
ATOM 1215 N N . SER A 1 174 ? 30.409 24.540 32.457 1.00 56.12 174 SER A N 1
ATOM 1216 C CA . SER A 1 174 ? 30.924 23.336 33.098 1.00 56.12 174 SER A CA 1
ATOM 1217 C C . SER A 1 174 ? 30.114 22.957 34.342 1.00 56.12 174 SER A C 1
ATOM 1219 O O . SER A 1 174 ? 30.077 23.708 35.316 1.00 56.12 174 SER A O 1
ATOM 1221 N N . ALA A 1 175 ? 29.558 21.747 34.352 1.00 54.19 175 ALA A N 1
ATOM 1222 C CA . ALA A 1 175 ? 29.134 21.058 35.566 1.00 54.19 175 ALA A CA 1
ATOM 1223 C C . ALA A 1 175 ? 29.614 19.599 35.526 1.00 54.19 175 ALA A C 1
ATOM 1225 O O . ALA A 1 175 ? 28.981 18.695 34.992 1.00 54.19 175 ALA A O 1
ATOM 1226 N N . THR A 1 176 ? 30.826 19.439 36.041 1.00 46.91 176 THR A N 1
ATOM 1227 C CA . THR A 1 176 ? 31.302 18.394 36.951 1.00 46.91 176 THR A CA 1
ATOM 1228 C C . THR A 1 176 ? 30.368 17.201 37.216 1.00 46.91 176 THR A C 1
ATOM 1230 O O . THR A 1 176 ? 29.313 17.342 37.820 1.00 46.91 176 THR A O 1
ATOM 1233 N N . ALA A 1 177 ? 30.875 16.019 36.852 1.00 53.59 177 ALA A N 1
ATOM 1234 C CA . ALA A 1 177 ? 30.768 14.723 37.528 1.00 53.59 177 ALA A CA 1
ATOM 1235 C C . ALA A 1 177 ? 29.425 14.294 38.156 1.00 53.59 177 ALA A C 1
ATOM 1237 O O . ALA A 1 177 ? 29.051 14.757 39.226 1.00 53.59 177 ALA A O 1
ATOM 1238 N N . ALA A 1 178 ? 28.856 13.209 37.622 1.00 48.94 178 ALA A N 1
ATOM 1239 C CA . ALA A 1 178 ? 28.361 12.107 38.449 1.00 48.94 178 ALA A CA 1
ATOM 1240 C C . ALA A 1 178 ? 28.185 10.837 37.605 1.00 48.94 178 ALA A C 1
ATOM 1242 O O . ALA A 1 178 ? 27.202 10.660 36.889 1.00 48.94 178 ALA A O 1
ATOM 1243 N N . SER A 1 179 ? 29.143 9.920 37.743 1.00 55.50 179 SER A N 1
ATOM 1244 C CA . SER A 1 179 ? 28.903 8.495 37.543 1.00 55.50 179 SER A CA 1
ATOM 1245 C C . SER A 1 179 ? 27.746 8.058 38.439 1.00 55.50 179 SER A C 1
ATOM 1247 O O . SER A 1 179 ? 27.888 8.029 39.658 1.00 55.50 179 SER A O 1
ATOM 1249 N N . ALA A 1 180 ? 26.631 7.660 37.839 1.00 50.62 180 ALA A N 1
ATOM 1250 C CA . ALA A 1 180 ? 25.619 6.851 38.500 1.00 50.62 180 ALA A CA 1
ATOM 1251 C C . ALA A 1 180 ? 25.259 5.688 37.577 1.00 50.62 180 ALA A C 1
ATOM 1253 O O . ALA A 1 180 ? 24.385 5.762 36.716 1.00 50.62 180 ALA A O 1
ATOM 1254 N N . SER A 1 181 ? 26.004 4.605 37.776 1.00 54.16 181 SER A N 1
ATOM 1255 C CA . SER A 1 181 ? 25.619 3.250 37.412 1.00 54.16 181 SER A CA 1
ATOM 1256 C C . SER A 1 181 ? 24.279 2.936 38.084 1.00 54.16 181 SER A C 1
ATOM 1258 O O . SER A 1 181 ? 24.229 2.619 39.270 1.00 54.16 181 SER A O 1
ATOM 1260 N N . ALA A 1 182 ? 23.181 3.090 37.347 1.00 50.50 182 ALA A N 1
ATOM 1261 C CA . ALA A 1 182 ? 21.859 2.654 37.769 1.00 50.50 182 ALA A CA 1
ATOM 1262 C C . ALA A 1 182 ? 21.513 1.380 36.998 1.00 50.50 182 ALA A C 1
ATOM 1264 O O . ALA A 1 182 ? 21.297 1.387 35.785 1.00 50.50 182 ALA A O 1
ATOM 1265 N N . ALA A 1 183 ? 21.522 0.273 37.735 1.00 52.47 183 ALA A N 1
ATOM 1266 C CA . ALA A 1 183 ? 21.118 -1.046 37.295 1.00 52.47 183 ALA A CA 1
ATOM 1267 C C . ALA A 1 183 ? 19.789 -0.990 36.527 1.00 52.47 183 ALA A C 1
ATOM 1269 O O . ALA A 1 183 ? 18.771 -0.530 37.044 1.00 52.47 183 ALA A O 1
ATOM 1270 N N . ARG A 1 184 ? 19.789 -1.498 35.290 1.00 53.59 184 ARG A N 1
ATOM 1271 C CA . ARG A 1 184 ? 18.541 -1.819 34.598 1.00 53.59 184 ARG A CA 1
ATOM 1272 C C . ARG A 1 184 ? 17.831 -2.931 35.384 1.00 53.59 184 ARG A C 1
ATOM 1274 O O . ARG A 1 184 ? 18.450 -3.976 35.594 1.00 53.59 184 ARG A O 1
ATOM 1281 N N . PRO A 1 185 ? 16.564 -2.755 35.793 1.00 64.06 185 PRO A N 1
ATOM 1282 C CA . PRO A 1 185 ? 15.776 -3.849 36.334 1.00 64.06 185 PRO A CA 1
ATOM 1283 C C . PRO A 1 185 ? 15.593 -4.906 35.242 1.00 64.06 185 PRO A C 1
ATOM 1285 O O . PRO A 1 185 ? 15.170 -4.613 34.121 1.00 64.06 185 PRO A O 1
ATOM 1288 N N . THR A 1 186 ? 15.961 -6.140 35.564 1.00 72.38 186 THR A N 1
ATOM 1289 C CA . THR A 1 186 ? 15.637 -7.314 34.762 1.00 72.38 186 THR A CA 1
ATOM 1290 C C . THR A 1 186 ? 14.113 -7.424 34.634 1.00 72.38 186 THR A C 1
ATOM 1292 O O . THR A 1 186 ? 13.403 -7.297 35.635 1.00 72.38 186 THR A O 1
ATOM 1295 N N . PRO A 1 187 ? 13.565 -7.642 33.426 1.00 72.44 187 PRO A N 1
ATOM 1296 C CA . PRO A 1 187 ? 12.144 -7.920 33.284 1.00 72.44 187 PRO A CA 1
ATOM 1297 C C . PRO A 1 187 ? 11.813 -9.235 34.011 1.00 72.44 187 PRO A C 1
ATOM 1299 O O . PRO A 1 187 ? 12.598 -10.186 33.929 1.00 72.44 187 PRO A O 1
ATOM 1302 N N . PRO A 1 188 ? 10.672 -9.329 34.719 1.00 74.00 188 PRO A N 1
ATOM 1303 C CA . PRO A 1 188 ? 10.265 -10.574 35.350 1.00 74.00 188 PRO A CA 1
ATOM 1304 C C . PRO A 1 188 ? 10.064 -11.643 34.273 1.00 74.00 188 PRO A C 1
ATOM 1306 O O . PRO A 1 188 ? 9.244 -11.499 33.364 1.00 74.00 188 PRO A O 1
ATOM 1309 N N . VAL A 1 189 ? 10.837 -12.723 34.387 1.00 74.81 189 VAL A N 1
ATOM 1310 C CA . VAL A 1 189 ? 10.669 -13.959 33.624 1.00 74.81 189 VAL A CA 1
ATOM 1311 C C . VAL A 1 189 ? 9.258 -14.473 33.897 1.00 74.81 189 VAL A C 1
ATOM 1313 O O . VAL A 1 189 ? 8.949 -14.949 34.988 1.00 74.81 189 VAL A O 1
ATOM 1316 N N . ARG A 1 190 ? 8.372 -14.322 32.911 1.00 66.75 190 ARG A N 1
ATOM 1317 C CA . ARG A 1 190 ? 7.009 -14.853 32.966 1.00 66.75 190 ARG A CA 1
ATOM 1318 C C . ARG A 1 190 ? 7.105 -16.387 32.947 1.00 66.75 190 ARG A C 1
ATOM 1320 O O . ARG A 1 190 ? 7.707 -16.918 32.012 1.00 66.75 190 ARG A O 1
ATOM 1327 N N . PRO A 1 191 ? 6.547 -17.110 33.933 1.00 71.62 191 PRO A N 1
ATOM 1328 C CA . PRO A 1 191 ? 6.528 -18.567 33.891 1.00 71.62 191 PRO A CA 1
ATOM 1329 C C . PRO A 1 191 ? 5.726 -19.052 32.670 1.00 71.62 191 PRO A C 1
ATOM 1331 O O . PRO A 1 191 ? 4.771 -18.379 32.260 1.00 71.62 191 PRO A O 1
ATOM 1334 N N . PRO A 1 192 ? 6.095 -20.200 32.072 1.00 64.81 192 PRO A N 1
ATOM 1335 C CA . PRO A 1 192 ? 5.369 -20.767 30.947 1.00 64.81 192 PRO A CA 1
ATOM 1336 C C . PRO A 1 192 ? 3.942 -21.084 31.390 1.00 64.81 192 PRO A C 1
ATOM 1338 O O . PRO A 1 192 ? 3.708 -21.942 32.239 1.00 64.81 192 PRO A O 1
ATOM 1341 N N . SER A 1 193 ? 2.983 -20.353 30.823 1.00 62.72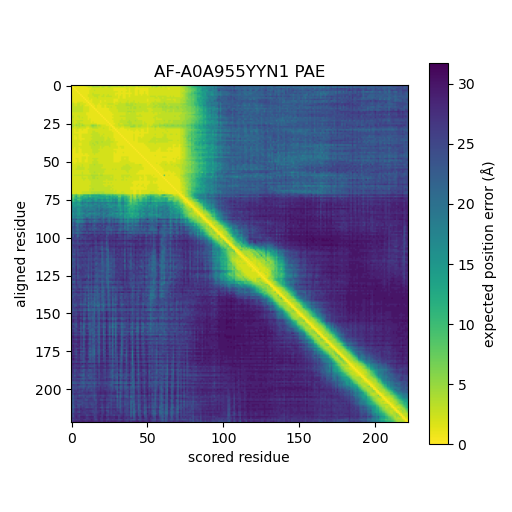 193 SER A N 1
ATOM 1342 C CA . SER A 1 193 ? 1.567 -20.636 31.003 1.00 62.72 193 SER A CA 1
ATOM 1343 C C . SER A 1 193 ? 1.291 -22.015 30.408 1.00 62.72 193 SER A C 1
ATOM 1345 O O . SER A 1 193 ? 1.448 -22.243 29.206 1.00 62.72 193 SER A O 1
ATOM 1347 N N . SER A 1 194 ? 0.957 -22.946 31.294 1.00 58.84 194 SER A N 1
ATOM 1348 C CA . SER A 1 194 ? 0.493 -24.293 31.008 1.00 58.84 194 SER A CA 1
ATOM 1349 C C . SER A 1 194 ? -0.715 -24.222 30.081 1.00 58.84 194 SER A C 1
ATOM 1351 O O . SER A 1 194 ? -1.837 -23.914 30.475 1.00 58.84 194 SER A O 1
ATOM 1353 N N . ARG A 1 195 ? -0.457 -24.492 28.804 1.00 56.22 195 ARG A N 1
ATOM 1354 C CA . ARG A 1 195 ? -1.463 -24.621 27.757 1.00 56.22 195 ARG A CA 1
ATOM 1355 C C . ARG A 1 195 ? -2.324 -25.854 28.080 1.00 56.22 195 ARG A C 1
ATOM 1357 O O . ARG A 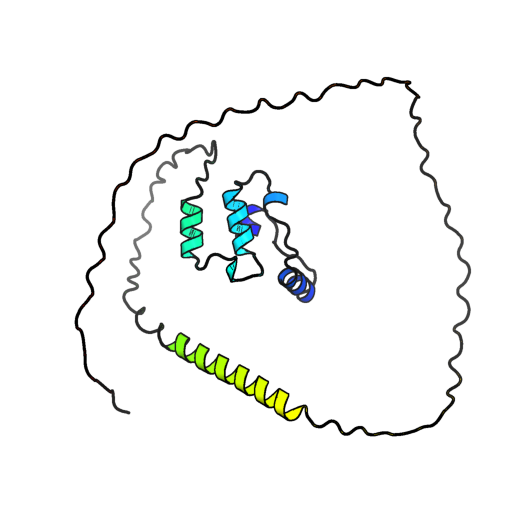1 195 ? -1.769 -26.953 28.108 1.00 56.22 195 ARG A O 1
ATOM 1364 N N . PRO A 1 196 ? -3.639 -25.728 28.331 1.00 60.28 196 PRO A N 1
ATOM 1365 C CA . PRO A 1 196 ? -4.491 -26.900 28.446 1.00 60.28 196 PRO A CA 1
ATOM 1366 C C . PRO A 1 196 ? -4.568 -27.585 27.079 1.00 60.28 196 PRO A C 1
ATOM 1368 O O . PRO A 1 196 ? -4.850 -26.955 26.057 1.00 60.28 196 PRO A O 1
ATOM 1371 N N . ALA A 1 197 ? -4.272 -28.882 27.074 1.00 57.56 197 ALA A N 1
ATOM 1372 C CA . ALA A 1 197 ? -4.472 -29.767 25.943 1.00 57.56 197 ALA A CA 1
ATOM 1373 C C . ALA A 1 197 ? -5.967 -29.790 25.593 1.00 57.56 197 ALA A C 1
ATOM 1375 O O . ALA A 1 197 ? -6.764 -30.439 26.269 1.00 57.56 197 ALA A O 1
ATOM 1376 N N . VAL A 1 198 ? -6.356 -29.053 24.551 1.00 59.34 198 VAL A N 1
ATOM 1377 C CA . VAL A 1 198 ? -7.685 -29.189 23.954 1.00 59.34 198 VAL A CA 1
ATOM 1378 C C . VAL A 1 198 ? -7.634 -30.355 22.983 1.00 59.34 198 VAL A C 1
ATOM 1380 O O . VAL A 1 198 ? -7.003 -30.313 21.927 1.00 59.34 198 VAL A O 1
ATOM 1383 N N . SER A 1 199 ? -8.288 -31.411 23.441 1.00 56.09 199 SER A N 1
ATOM 1384 C CA . SER A 1 199 ? -8.551 -32.668 22.776 1.00 56.09 199 SER A CA 1
ATOM 1385 C C . SER A 1 199 ? -9.081 -32.528 21.353 1.00 56.09 199 SER A C 1
ATOM 1387 O O . SER A 1 199 ? -9.897 -31.671 21.022 1.00 56.09 199 SER A O 1
ATOM 1389 N N . ALA A 1 200 ? -8.639 -33.492 20.556 1.00 60.38 200 ALA A N 1
ATOM 1390 C CA . ALA A 1 200 ? -9.142 -33.884 19.257 1.00 60.38 200 ALA A CA 1
ATOM 1391 C C . ALA A 1 200 ? -10.677 -33.907 19.141 1.00 60.38 200 ALA A C 1
ATOM 1393 O O . ALA A 1 200 ? -11.361 -34.528 19.951 1.00 60.38 200 ALA A O 1
ATOM 1394 N N . ARG A 1 201 ? -11.186 -33.310 18.058 1.00 54.47 201 ARG A N 1
ATOM 1395 C CA . ARG A 1 201 ? -12.431 -33.614 17.317 1.00 54.47 201 ARG A CA 1
ATOM 1396 C C . ARG A 1 201 ? -12.577 -32.476 16.299 1.00 54.47 201 ARG A C 1
ATOM 1398 O O . ARG A 1 201 ? -12.430 -31.326 16.664 1.00 54.47 201 ARG A O 1
ATOM 1405 N N . THR A 1 202 ? -12.799 -32.659 15.007 1.00 53.34 202 THR A N 1
ATOM 1406 C CA . THR A 1 202 ? -13.523 -33.703 14.290 1.00 53.34 202 THR A CA 1
ATOM 1407 C C . THR A 1 202 ? -13.139 -33.548 12.819 1.00 53.34 202 THR A C 1
ATOM 1409 O O . THR A 1 202 ? -13.017 -32.431 12.331 1.00 53.34 202 THR A O 1
ATOM 1412 N N . LYS A 1 203 ? -12.960 -34.664 12.119 1.00 65.19 203 LYS A N 1
ATOM 1413 C CA . LYS A 1 203 ? -12.748 -34.761 10.671 1.00 65.19 203 LYS A CA 1
ATOM 1414 C C . LYS A 1 203 ? -14.024 -34.311 9.932 1.00 65.19 203 LYS A C 1
ATOM 1416 O O . LYS A 1 203 ? -15.030 -35.004 10.087 1.00 65.19 203 LYS A O 1
ATOM 1421 N N . PRO A 1 204 ? -14.045 -33.213 9.149 1.00 62.03 204 PRO A N 1
ATOM 1422 C CA . PRO A 1 204 ? -15.172 -32.943 8.273 1.00 62.03 204 PRO A CA 1
ATOM 1423 C C . PRO A 1 204 ? -15.063 -33.799 7.009 1.00 62.03 204 PRO A C 1
ATOM 1425 O O . PRO A 1 204 ? -14.045 -33.848 6.321 1.00 62.03 204 PRO A O 1
ATOM 1428 N N . SER A 1 205 ? -16.152 -34.527 6.797 1.00 65.38 205 SER A N 1
ATOM 1429 C CA . SER A 1 205 ? -16.481 -35.397 5.680 1.00 65.38 205 SER A CA 1
ATOM 1430 C C . SER A 1 205 ? -16.186 -34.770 4.316 1.00 65.38 205 SER A C 1
ATOM 1432 O O . SER A 1 205 ? -16.495 -33.605 4.074 1.00 65.38 205 SER A O 1
ATOM 1434 N N . ALA A 1 206 ? -15.635 -35.583 3.416 1.00 71.81 206 ALA A N 1
ATOM 1435 C CA . ALA A 1 206 ? -15.461 -35.264 2.005 1.00 71.81 206 ALA A CA 1
ATOM 1436 C C . ALA A 1 206 ? -16.805 -34.892 1.342 1.00 71.81 206 ALA A C 1
ATOM 1438 O O . ALA A 1 206 ? -17.824 -35.516 1.662 1.00 71.81 206 ALA A O 1
ATOM 1439 N N . PRO A 1 207 ? -16.833 -33.924 0.408 1.00 72.38 207 PRO A N 1
ATOM 1440 C CA . PRO A 1 207 ? -18.006 -33.685 -0.420 1.00 72.38 207 PRO A CA 1
ATOM 1441 C C . PRO A 1 207 ? -18.162 -34.788 -1.488 1.00 72.38 207 PRO A C 1
ATOM 1443 O O . PRO A 1 207 ? -17.159 -35.309 -1.989 1.00 72.38 207 PRO A O 1
ATOM 1446 N N . PRO A 1 208 ? -19.403 -35.156 -1.856 1.00 70.25 208 PRO A N 1
ATOM 1447 C CA . PRO A 1 208 ? -19.669 -36.145 -2.894 1.00 70.25 208 PRO A CA 1
ATOM 1448 C C . PRO A 1 208 ? -19.237 -35.632 -4.274 1.00 70.25 208 PRO A C 1
ATOM 1450 O O . PRO A 1 208 ? -19.480 -34.483 -4.641 1.00 70.25 208 PRO A O 1
ATOM 1453 N N . SER A 1 209 ? -18.605 -36.517 -5.044 1.00 69.25 209 SER A N 1
ATOM 1454 C CA . SER A 1 209 ? -18.264 -36.295 -6.451 1.00 69.25 209 SER A CA 1
ATOM 1455 C C . SER A 1 209 ? -19.529 -36.080 -7.293 1.00 69.25 209 SER A C 1
ATOM 1457 O O . SER A 1 209 ? -20.422 -36.930 -7.241 1.00 69.25 209 SER A O 1
ATOM 1459 N N . PRO A 1 210 ? -19.619 -35.024 -8.124 1.00 68.38 210 PRO A N 1
ATOM 1460 C CA . PRO A 1 210 ? -20.620 -34.973 -9.176 1.00 68.38 210 PRO A CA 1
ATOM 1461 C C . PRO A 1 210 ? -20.210 -35.933 -10.300 1.00 68.38 210 PRO A C 1
ATOM 1463 O O . PRO A 1 210 ? -19.346 -35.650 -11.128 1.00 68.38 210 PRO A O 1
ATOM 1466 N N . SER A 1 211 ? -20.841 -37.104 -10.276 1.00 59.03 211 SER A N 1
ATOM 1467 C CA . SER A 1 211 ? -20.925 -38.037 -11.393 1.00 59.03 211 SER A CA 1
ATOM 1468 C C . SER A 1 211 ? -21.640 -37.389 -12.583 1.00 59.03 211 SER A C 1
ATOM 1470 O O . SER A 1 211 ? -22.676 -36.753 -12.410 1.00 59.03 211 SER A O 1
ATOM 1472 N N . GLY A 1 212 ? -21.102 -37.623 -13.781 1.00 57.03 212 GLY A N 1
ATOM 1473 C CA . GLY A 1 212 ? -21.896 -37.907 -14.977 1.00 57.03 212 GLY A CA 1
ATOM 1474 C C . GLY A 1 212 ? -22.697 -36.756 -15.581 1.00 57.03 212 GLY A C 1
ATOM 1475 O O . GLY A 1 212 ? -23.837 -36.501 -15.208 1.00 57.03 212 GLY A O 1
ATOM 1476 N N . GLY A 1 213 ? -22.149 -36.147 -16.631 1.00 53.38 213 GLY A N 1
ATOM 1477 C CA . GLY A 1 213 ? -22.873 -35.165 -17.434 1.00 53.38 213 GLY A CA 1
ATOM 1478 C C . GLY A 1 213 ? -22.267 -34.934 -18.811 1.00 53.38 213 GLY A C 1
ATOM 1479 O O . GLY A 1 213 ? -22.064 -33.792 -19.207 1.00 53.38 213 GLY A O 1
ATOM 1480 N N . SER A 1 214 ? -21.955 -36.007 -19.537 1.00 54.78 214 SER A N 1
ATOM 1481 C CA . SER A 1 214 ? -21.617 -35.957 -20.960 1.00 54.78 214 SER A CA 1
ATOM 1482 C C . SER A 1 214 ? -22.802 -35.400 -21.766 1.00 54.78 214 SER A C 1
ATOM 1484 O O . SER A 1 214 ? -23.791 -36.094 -21.984 1.00 54.78 214 SER A O 1
ATOM 1486 N N . ARG A 1 215 ? -22.710 -34.150 -22.227 1.00 59.16 215 ARG A N 1
ATOM 1487 C CA . ARG A 1 215 ? -23.495 -33.609 -23.354 1.00 59.16 215 ARG A CA 1
ATOM 1488 C C . ARG A 1 215 ? -22.482 -33.154 -24.407 1.00 59.16 215 ARG A C 1
ATOM 1490 O O . ARG A 1 215 ? -21.796 -32.163 -24.197 1.00 59.16 215 ARG A O 1
ATOM 1497 N N . LEU A 1 216 ? -22.092 -34.029 -25.334 1.00 57.53 216 LEU A N 1
ATOM 1498 C CA . LEU A 1 216 ? -22.703 -34.218 -26.66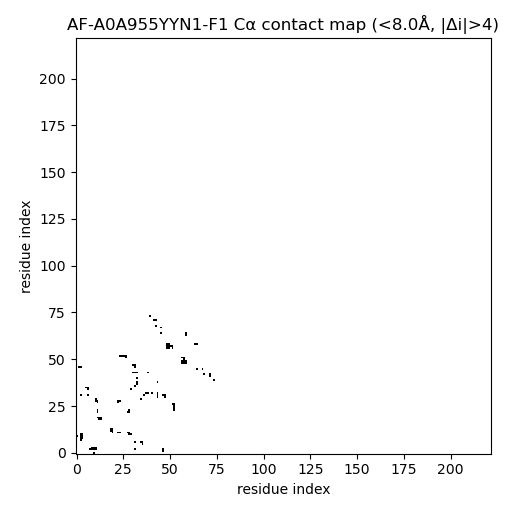0 1.00 57.53 216 LEU A CA 1
ATOM 1499 C C . LEU A 1 216 ? -22.984 -32.898 -27.397 1.00 57.53 216 LEU A C 1
ATOM 1501 O O . LEU A 1 216 ? -23.928 -32.186 -27.075 1.00 57.53 216 LEU A O 1
ATOM 1505 N N . LEU A 1 217 ? -22.106 -32.648 -28.376 1.00 58.56 217 LEU A N 1
ATOM 1506 C CA . LEU A 1 217 ? -22.336 -32.089 -29.710 1.00 58.56 217 LEU A CA 1
ATOM 1507 C C . LEU A 1 217 ? -23.488 -31.092 -29.875 1.00 58.56 217 LEU A C 1
ATOM 1509 O O . LEU A 1 217 ? -24.648 -31.488 -29.940 1.00 58.56 217 LEU A O 1
ATOM 1513 N N . THR A 1 218 ? -23.147 -29.842 -30.189 1.00 61.75 218 THR A N 1
ATOM 1514 C CA . THR A 1 218 ? -23.809 -29.133 -31.295 1.00 61.75 218 THR A CA 1
ATOM 1515 C C . THR A 1 218 ? -22.835 -28.104 -31.876 1.00 61.75 218 THR A C 1
ATOM 1517 O O . THR A 1 218 ? -22.529 -27.099 -31.236 1.00 61.75 218 THR A O 1
ATOM 1520 N N . GLU A 1 219 ? -22.310 -28.391 -33.066 1.00 57.66 219 GLU A N 1
ATOM 1521 C CA . GLU A 1 219 ? -21.712 -27.387 -33.951 1.00 57.66 219 GLU A CA 1
ATOM 1522 C C . GLU A 1 219 ? -22.810 -26.453 -34.485 1.00 57.66 219 GLU A C 1
ATOM 1524 O O . GLU A 1 219 ? -23.879 -26.946 -34.854 1.00 57.66 219 GLU A O 1
ATOM 1529 N N . PRO A 1 220 ? -22.582 -25.133 -34.580 1.00 66.38 220 PRO A N 1
ATOM 1530 C CA . PRO A 1 220 ? -23.350 -24.284 -35.478 1.00 66.38 220 PRO A CA 1
ATOM 1531 C C . PRO A 1 220 ? -22.658 -24.144 -36.851 1.00 66.38 220 PRO A C 1
ATOM 1533 O O . PRO A 1 220 ? -21.427 -24.098 -36.915 1.00 66.38 220 PRO A O 1
ATOM 1536 N N . PRO A 1 221 ? -23.440 -24.058 -37.943 1.00 71.06 221 PRO A N 1
ATOM 1537 C CA . PRO A 1 221 ? -22.929 -23.932 -39.301 1.00 71.06 221 PRO A CA 1
ATOM 1538 C C . PRO A 1 221 ? -22.592 -22.473 -39.666 1.00 71.06 221 PRO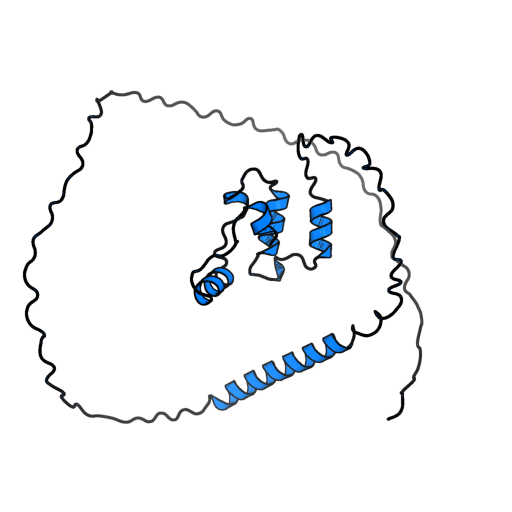 A C 1
ATOM 1540 O O . PRO A 1 221 ? -23.338 -21.573 -39.291 1.00 71.06 221 PRO A O 1
ATOM 1543 N N . PHE A 1 222 ? -21.504 -22.333 -40.436 1.00 64.44 222 PHE A N 1
ATOM 1544 C CA . PHE A 1 222 ? -21.054 -21.221 -41.301 1.00 64.44 222 PHE A CA 1
ATOM 1545 C C . PHE A 1 222 ? -21.027 -19.787 -40.747 1.00 64.44 222 PHE A C 1
ATOM 1547 O O . PHE A 1 222 ? -22.095 -19.160 -40.580 1.00 64.44 222 PHE A O 1
#

Radius of gyration: 35.82 Å; Cα contacts (8 Å, |Δi|>4): 63; chains: 1; bounding box: 88×76×80 Å

Solvent-accessible surface area (backbone atoms only — not comparable to full-atom values): 15902 Å² total; per-residue (Å²): 104,73,66,25,74,74,65,78,42,71,67,66,76,57,100,44,72,68,48,35,51,48,34,57,75,70,55,66,48,76,59,55,52,79,78,43,68,87,56,59,68,67,59,36,54,51,54,48,26,67,65,42,75,53,70,87,61,27,67,94,41,75,66,53,52,49,54,51,53,72,65,54,76,77,80,62,87,75,68,72,81,66,72,76,66,80,70,78,75,74,85,75,80,87,79,80,78,79,85,75,87,87,90,83,71,80,77,65,63,60,62,56,54,54,56,53,52,53,52,51,52,54,52,54,58,52,53,60,59,68,71,64,84,71,77,80,86,78,84,76,85,83,78,93,74,90,82,80,88,81,83,82,87,77,83,82,79,92,74,80,89,80,78,85,76,77,82,79,80,81,85,79,82,88,76,81,87,78,93,72,94,72,81,77,81,75,78,82,82,75,74,84,77,81,75,78,86,80,75,92,82,79,88,81,77,83,82,83,80,87,74,86,80,92,74,80,88,81,86,84,83,134

Sequence (222 aa):
IFYECLSGARPTEGATVGQVLKALATGAITPLRTREPALPSALTSLVDRMLAIEPSARPASARDVRLELEAIDLDVPGAPTEAVAPRASDGVMSSTVRVEGARAARGRSVALALAAATLAVVGALVVTRATSTGQPHVEASGPVGQNAANPPPASEPAVSPVETSSPSAPAEPSATAASASAARPTPPVRPPSSRPAVSARTKPSAPPSPSGGSRLLTEPPF

Secondary structure (DSSP, 8-state):
-HHHHHHSS-SS--SSHHHHHHHHHHT-PPPHHHH-TTS-HHHHHHHHHHT-SSGGGS-SSHHHHHHHHHHS----TT----------------------S--SSTTSHHHHHHHHHHHHHHHHHHHHHHTTS-----------------PPPP-----PPPP-----PPPPPP---------PPPPP-----------------PPPP---------PPP-

Foldseek 3Di:
DVLCVLQVDDQADDPDPVRRVVCLQVVVGDQSCVRPVVDDPLVSCLVSQCSDSDPVSHDPDPVSSVVSVVVPPPPVPDPPCPVPPPPPCPDDDPPPPPPPDDPPDPPPPVVVVVVVVVVVVVVVVVVVVVVPPDDDPPDDDDDDDDDDDDDDDDDDDDDDDDDPDDDDDDDDDDDDDDDDPDDDDDDPDDPPDPDPPDDDDDDDDDDDDDDDDDDDDDDDDD